Protein AF-A0A2G9Y1W7-F1 (afdb_monomer_lite)

Radius of gyration: 24.09 Å; chains: 1; bounding box: 69×61×48 Å

Secondary structure (DSSP, 8-state):
----HHHHHHHHHHHHHHHHTT-HHHHHHHHHHHHHHSTT-HHHHHHHHHHHHHTT-HHHHHHHHHHHHHH-TT-HHHHHHHH-------------------------------------HHHHHHHHHHHHHHHHTSTTEEEEEEEETT--EEEEEE-TTS-HHHHHHHHHHHHHHHHHHHHTTT-----EEEEEETTEEEEEEEETTEEEEEEEETTS-HHHHHHHHHHHHHHHHHHH-

Structure (mmCIF, N/CA/C/O backbone):
data_AF-A0A2G9Y1W7-F1
#
_entry.id   AF-A0A2G9Y1W7-F1
#
loop_
_atom_site.group_PDB
_atom_site.id
_atom_site.type_symbol
_atom_site.label_atom_id
_atom_site.label_alt_id
_atom_site.label_comp_id
_atom_site.label_asym_id
_atom_site.label_entity_id
_atom_site.label_seq_id
_atom_site.pdbx_PDB_ins_code
_atom_site.Cartn_x
_atom_site.Cartn_y
_atom_site.Cartn_z
_atom_site.occupancy
_atom_site.B_iso_or_equiv
_atom_site.auth_seq_id
_atom_site.auth_comp_id
_atom_site.auth_asym_id
_atom_site.auth_atom_id
_atom_site.pdbx_PDB_model_num
ATOM 1 N N . MET A 1 1 ? 20.654 7.399 11.392 1.00 40.75 1 MET A N 1
ATOM 2 C CA . MET A 1 1 ? 19.394 8.026 11.844 1.00 40.75 1 MET A CA 1
ATOM 3 C C . MET A 1 1 ? 18.766 7.077 12.856 1.00 40.75 1 MET A C 1
ATOM 5 O O . MET A 1 1 ? 18.562 5.923 12.510 1.00 40.75 1 MET A O 1
ATOM 9 N N . ARG A 1 2 ? 18.608 7.478 14.126 1.00 43.72 2 ARG A N 1
ATOM 10 C CA . ARG A 1 2 ? 17.994 6.615 15.152 1.00 43.72 2 ARG A CA 1
ATOM 11 C C . ARG A 1 2 ? 16.502 6.509 14.837 1.00 43.72 2 ARG A C 1
ATOM 13 O O . ARG A 1 2 ? 15.821 7.528 14.860 1.00 43.72 2 ARG A O 1
ATOM 20 N N . VAL A 1 3 ? 16.033 5.313 14.502 1.00 56.09 3 VAL A N 1
ATOM 21 C CA . VAL A 1 3 ? 14.602 5.028 14.350 1.00 56.09 3 VAL A CA 1
ATOM 22 C C . VAL A 1 3 ? 13.953 5.247 15.716 1.00 56.09 3 VAL A C 1
ATOM 24 O O . VAL A 1 3 ? 14.467 4.758 16.725 1.00 56.09 3 VAL A O 1
ATOM 27 N N . ASP A 1 4 ? 12.897 6.058 15.774 1.00 71.25 4 ASP A N 1
ATOM 28 C CA . ASP A 1 4 ? 12.201 6.317 17.033 1.00 71.25 4 ASP A CA 1
ATOM 29 C C . ASP A 1 4 ? 11.467 5.049 17.522 1.00 71.25 4 ASP A C 1
ATOM 31 O O . ASP A 1 4 ? 11.091 4.170 16.740 1.00 71.25 4 ASP A O 1
ATOM 35 N N . ARG A 1 5 ? 11.322 4.916 18.846 1.00 65.44 5 ARG A N 1
ATOM 36 C CA . ARG A 1 5 ? 10.750 3.718 19.487 1.00 65.44 5 ARG A CA 1
ATOM 37 C C . ARG A 1 5 ? 9.300 3.470 19.052 1.00 65.44 5 ARG A C 1
ATOM 39 O O . ARG A 1 5 ? 8.884 2.318 18.942 1.00 65.44 5 ARG A O 1
ATOM 46 N N . ASP A 1 6 ? 8.568 4.541 18.765 1.00 72.50 6 ASP A N 1
ATOM 47 C CA . ASP A 1 6 ? 7.160 4.492 18.374 1.00 72.50 6 ASP A CA 1
ATOM 48 C C . ASP A 1 6 ? 6.990 3.930 16.957 1.00 72.50 6 ASP A C 1
ATOM 50 O O . ASP A 1 6 ? 6.094 3.126 16.710 1.00 72.50 6 ASP A O 1
ATOM 54 N N . SER A 1 7 ? 7.902 4.263 16.041 1.00 74.75 7 SER A N 1
ATOM 55 C CA . SER A 1 7 ? 7.920 3.728 14.676 1.00 74.75 7 SER A CA 1
ATOM 56 C C . SER A 1 7 ? 8.245 2.235 14.667 1.00 74.75 7 SER A C 1
ATOM 58 O O . SER A 1 7 ? 7.650 1.493 13.893 1.00 74.75 7 SER A O 1
ATOM 60 N N . ILE A 1 8 ? 9.137 1.768 15.549 1.00 82.50 8 ILE A N 1
ATOM 61 C CA . ILE A 1 8 ? 9.431 0.331 15.691 1.00 82.50 8 ILE A CA 1
ATOM 62 C C . ILE A 1 8 ? 8.208 -0.414 16.234 1.00 82.50 8 ILE A C 1
ATOM 64 O O . ILE A 1 8 ? 7.823 -1.437 15.674 1.00 82.50 8 ILE A O 1
ATOM 68 N N . SER A 1 9 ? 7.566 0.119 17.277 1.00 80.62 9 SER A N 1
ATOM 69 C CA . SER A 1 9 ? 6.341 -0.457 17.853 1.00 80.62 9 SER A CA 1
ATOM 70 C C . SER A 1 9 ? 5.226 -0.600 16.807 1.00 80.62 9 SER A C 1
ATOM 72 O O . SER A 1 9 ? 4.547 -1.626 16.723 1.00 80.62 9 SER A O 1
ATOM 74 N N . LEU A 1 10 ? 5.090 0.408 15.941 1.00 84.25 10 LEU A N 1
ATOM 75 C CA . LEU A 1 10 ? 4.129 0.410 14.843 1.00 84.25 10 LEU A CA 1
ATOM 76 C C . LEU A 1 10 ? 4.421 -0.681 13.805 1.00 84.25 10 LEU A C 1
ATOM 78 O O . LEU A 1 10 ? 3.507 -1.358 13.340 1.00 84.25 10 LEU A O 1
ATOM 82 N N . LEU A 1 11 ? 5.696 -0.868 13.455 1.00 84.56 11 LEU A N 1
ATOM 83 C CA . LEU A 1 11 ? 6.120 -1.908 12.519 1.00 84.56 11 LEU A CA 1
ATOM 84 C C . LEU A 1 11 ? 5.920 -3.313 13.093 1.00 84.56 11 LEU A C 1
ATOM 86 O O . LEU A 1 11 ? 5.497 -4.202 12.357 1.00 84.56 11 LEU A O 1
ATOM 90 N N . VAL A 1 12 ? 6.168 -3.508 14.393 1.00 88.19 12 VAL A N 1
ATOM 91 C CA . VAL A 1 12 ? 5.872 -4.776 15.082 1.00 88.19 12 VAL A CA 1
ATOM 92 C C . VAL A 1 12 ? 4.370 -5.058 15.042 1.00 88.19 12 VAL A C 1
ATOM 94 O O . VAL A 1 12 ? 3.977 -6.137 14.613 1.00 88.19 12 VAL A O 1
ATOM 97 N N . SER A 1 13 ? 3.533 -4.069 15.372 1.00 88.00 13 SER A N 1
ATOM 98 C CA . SER A 1 13 ? 2.067 -4.210 15.322 1.00 88.00 13 SER A CA 1
ATOM 99 C C . SER A 1 13 ? 1.578 -4.577 13.913 1.00 88.00 13 SER A C 1
ATOM 101 O O . SER A 1 13 ? 0.718 -5.436 13.736 1.00 88.00 13 SER A O 1
ATOM 103 N N . LEU A 1 14 ? 2.172 -3.973 12.879 1.00 86.75 14 LEU A N 1
ATOM 104 C CA . LEU A 1 14 ? 1.852 -4.293 11.490 1.00 86.75 14 LEU A CA 1
ATOM 105 C C . LEU A 1 14 ? 2.263 -5.726 11.114 1.00 86.75 14 LEU A C 1
ATOM 107 O O . LEU A 1 14 ? 1.515 -6.417 10.421 1.00 86.75 14 LEU A O 1
ATOM 111 N N . ALA A 1 15 ? 3.432 -6.181 11.569 1.00 90.06 15 ALA A N 1
ATOM 112 C CA . ALA A 1 15 ? 3.883 -7.554 11.367 1.00 90.06 15 ALA A CA 1
ATOM 113 C C . ALA A 1 15 ? 2.955 -8.565 12.068 1.00 90.06 15 ALA A C 1
ATOM 115 O O . ALA A 1 15 ? 2.658 -9.618 11.495 1.00 90.06 15 ALA A O 1
ATOM 116 N N . GLU A 1 16 ? 2.474 -8.246 13.274 1.00 91.94 16 GLU A N 1
ATOM 117 C CA . GLU A 1 16 ? 1.506 -9.062 14.020 1.00 91.94 16 GLU A CA 1
ATOM 118 C C . GLU A 1 16 ? 0.163 -9.142 13.295 1.00 91.94 16 GLU A C 1
ATOM 120 O O . GLU A 1 16 ? -0.405 -10.226 13.170 1.00 91.94 16 GLU A O 1
ATOM 125 N N . ASP A 1 17 ? -0.317 -8.030 12.740 1.00 89.06 17 ASP A N 1
ATOM 126 C CA . ASP A 1 17 ? -1.533 -8.031 11.933 1.00 89.06 17 ASP A CA 1
ATOM 127 C C . ASP A 1 17 ? -1.414 -8.965 10.725 1.00 89.06 17 ASP A C 1
ATOM 129 O O . ASP A 1 17 ? -2.368 -9.667 10.397 1.00 89.06 17 ASP A O 1
ATOM 133 N N . PHE A 1 18 ? -0.275 -8.976 10.027 1.00 85.06 18 PHE A N 1
ATOM 134 C CA . PHE A 1 18 ? -0.069 -9.904 8.910 1.00 85.06 18 PHE A CA 1
ATOM 135 C C . PHE A 1 18 ? -0.070 -11.363 9.381 1.00 85.06 18 PHE A C 1
ATOM 137 O O . PHE A 1 18 ? -0.751 -12.190 8.777 1.00 85.06 18 PHE A O 1
ATOM 144 N N . TYR A 1 19 ? 0.587 -11.660 10.506 1.00 92.75 19 TYR A N 1
ATOM 145 C CA . TYR A 1 19 ? 0.561 -12.996 11.108 1.00 92.75 19 TYR A CA 1
ATOM 146 C C . TYR A 1 19 ? -0.868 -13.446 11.450 1.00 92.75 19 TYR A C 1
ATOM 148 O O . TYR A 1 19 ? -1.281 -14.546 11.083 1.00 92.75 19 TYR A O 1
ATOM 156 N N . ASN A 1 20 ? -1.649 -12.582 12.103 1.00 90.44 20 ASN A N 1
ATOM 157 C CA . ASN A 1 20 ? -3.021 -12.879 12.525 1.00 90.44 20 ASN A CA 1
ATOM 158 C C . ASN A 1 20 ? -3.984 -13.082 11.342 1.00 90.44 20 ASN A C 1
ATOM 160 O O . ASN A 1 20 ? -4.985 -13.780 11.482 1.00 90.44 20 ASN A O 1
ATOM 164 N N . ASN A 1 21 ? -3.678 -12.507 10.176 1.00 84.88 21 ASN A N 1
ATOM 165 C CA . ASN A 1 21 ? -4.452 -12.679 8.944 1.00 84.88 21 ASN A CA 1
ATOM 166 C C . ASN A 1 21 ? -3.936 -13.828 8.052 1.00 84.88 21 ASN A C 1
ATOM 168 O O . ASN A 1 21 ? -4.331 -13.921 6.894 1.00 84.88 21 ASN A O 1
ATOM 172 N N . ASN A 1 22 ? -3.074 -14.712 8.574 1.00 87.69 22 ASN A N 1
ATOM 173 C CA . ASN A 1 22 ? -2.429 -15.814 7.843 1.00 87.69 22 ASN A CA 1
ATOM 174 C C . ASN A 1 22 ? -1.514 -15.382 6.673 1.00 87.69 22 ASN A C 1
ATOM 176 O O . ASN A 1 22 ? -1.125 -16.210 5.851 1.00 87.69 22 ASN A O 1
ATOM 180 N N . SER A 1 23 ? -1.119 -14.108 6.615 1.00 84.31 23 SER A N 1
ATOM 181 C CA . SER A 1 23 ? -0.145 -13.556 5.662 1.00 84.31 23 SER A CA 1
ATOM 182 C C . SER A 1 23 ? 1.276 -13.697 6.224 1.00 84.31 23 SER A C 1
ATOM 184 O O . SER A 1 23 ? 1.914 -12.730 6.653 1.00 84.31 23 SER A O 1
ATOM 186 N N . PHE A 1 24 ? 1.751 -14.941 6.329 1.00 86.69 24 PHE A N 1
ATOM 187 C CA . PHE A 1 24 ? 2.982 -15.265 7.062 1.00 86.69 24 PHE A CA 1
ATOM 188 C C . PHE A 1 24 ? 4.256 -14.751 6.378 1.00 86.69 24 PHE A C 1
ATOM 190 O O . PHE A 1 24 ? 5.198 -14.339 7.053 1.00 86.69 24 PHE A O 1
ATOM 197 N N . ILE A 1 25 ? 4.292 -14.734 5.044 1.00 79.44 25 ILE A N 1
ATOM 198 C CA . ILE A 1 25 ? 5.455 -14.260 4.280 1.00 79.44 25 ILE A CA 1
ATOM 199 C C . ILE A 1 25 ? 5.640 -12.752 4.492 1.00 79.44 25 ILE A C 1
ATOM 201 O O . ILE A 1 25 ? 6.745 -12.282 4.757 1.00 79.44 25 ILE A O 1
ATOM 205 N N . GLU A 1 26 ? 4.550 -11.989 4.467 1.00 77.75 26 GLU A N 1
ATOM 206 C CA . GLU A 1 26 ? 4.557 -10.551 4.725 1.00 77.75 26 GLU A CA 1
ATOM 207 C C . GLU A 1 26 ? 5.002 -10.276 6.159 1.00 77.75 26 GLU A C 1
ATOM 209 O O . GLU A 1 26 ? 5.856 -9.418 6.383 1.00 77.75 26 GLU A O 1
ATOM 214 N N . SER A 1 27 ? 4.477 -11.034 7.126 1.00 92.44 27 SER A N 1
ATOM 215 C CA . SER A 1 27 ? 4.891 -10.931 8.526 1.00 92.44 27 SER A CA 1
ATOM 216 C C . SER A 1 27 ? 6.400 -11.172 8.690 1.00 92.44 27 SER A C 1
ATOM 218 O O . SER A 1 27 ? 7.078 -10.355 9.314 1.00 92.44 27 SER A O 1
ATOM 220 N N . ILE A 1 28 ? 6.956 -12.206 8.042 1.00 90.81 28 ILE A N 1
ATOM 221 C CA . ILE A 1 28 ? 8.405 -12.478 8.005 1.00 90.81 28 ILE A CA 1
ATOM 222 C C . ILE A 1 28 ? 9.182 -11.299 7.413 1.00 90.81 28 ILE A C 1
ATOM 224 O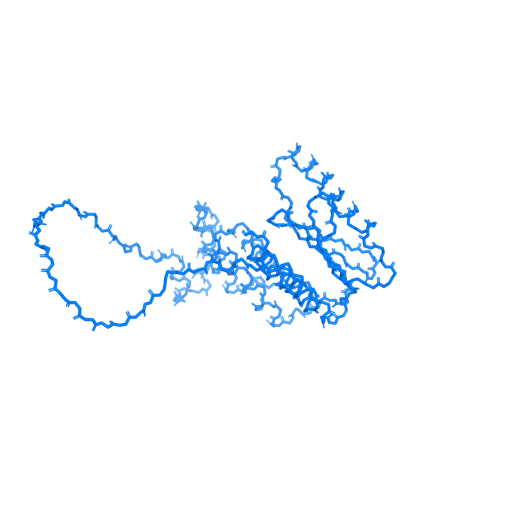 O . ILE A 1 28 ? 10.185 -10.876 7.987 1.00 90.81 28 ILE A O 1
ATOM 228 N N . ASN A 1 29 ? 8.728 -10.743 6.289 1.00 79.06 29 ASN A N 1
ATOM 229 C CA . ASN A 1 29 ? 9.402 -9.622 5.634 1.00 79.06 29 ASN A CA 1
ATOM 230 C C . ASN A 1 29 ? 9.473 -8.392 6.547 1.00 79.06 29 ASN A C 1
ATOM 232 O O . ASN A 1 29 ? 10.533 -7.771 6.664 1.00 79.06 29 ASN A O 1
ATOM 236 N N . TYR A 1 30 ? 8.383 -8.073 7.250 1.00 87.19 30 TYR A N 1
ATOM 237 C CA . TYR A 1 30 ? 8.388 -6.994 8.236 1.00 87.19 30 TYR A CA 1
ATOM 238 C C . TYR A 1 30 ? 9.293 -7.311 9.431 1.00 87.19 30 TYR A C 1
ATOM 240 O O . TYR A 1 30 ? 10.067 -6.442 9.830 1.00 87.19 30 TYR A O 1
ATOM 248 N N . CYS A 1 31 ? 9.276 -8.538 9.960 1.00 90.94 31 CYS A N 1
ATOM 249 C CA . CYS A 1 31 ? 10.207 -8.963 11.009 1.00 90.94 31 CYS A CA 1
ATOM 250 C C . CYS A 1 31 ? 11.671 -8.786 10.576 1.00 90.94 31 CYS A C 1
ATOM 252 O O . CYS A 1 31 ? 12.452 -8.180 11.306 1.00 90.94 31 CYS A O 1
ATOM 254 N N . ASN A 1 32 ? 12.041 -9.235 9.375 1.00 88.88 32 ASN A N 1
ATOM 255 C CA . ASN A 1 32 ? 13.398 -9.097 8.842 1.00 88.88 32 ASN A CA 1
ATOM 256 C C . ASN A 1 32 ? 13.791 -7.629 8.639 1.00 88.88 32 ASN A C 1
ATOM 258 O O . ASN A 1 32 ? 14.905 -7.232 8.978 1.00 88.88 32 ASN A O 1
ATOM 262 N N . MET A 1 33 ? 12.869 -6.799 8.144 1.00 83.94 33 MET A N 1
ATOM 263 C CA . MET A 1 33 ? 13.090 -5.359 8.021 1.00 83.94 33 MET A CA 1
ATOM 264 C C . MET A 1 33 ? 13.348 -4.715 9.389 1.00 83.94 33 MET A C 1
ATOM 266 O O . MET A 1 33 ? 14.301 -3.949 9.526 1.00 83.94 33 MET A O 1
ATOM 270 N N . ILE A 1 34 ? 12.551 -5.051 10.409 1.00 8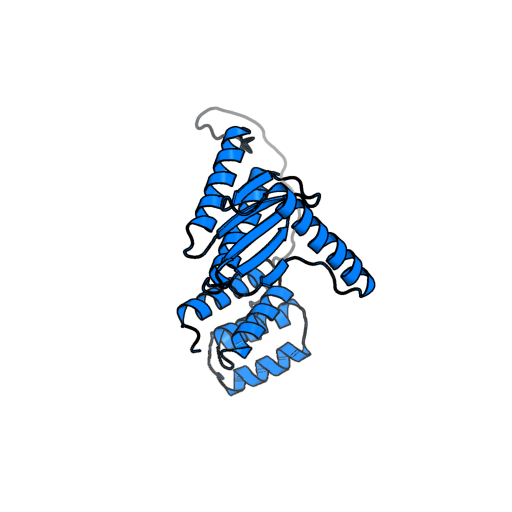9.06 34 ILE A N 1
ATOM 271 C CA . ILE A 1 34 ? 12.722 -4.550 11.779 1.00 89.06 34 ILE A CA 1
ATOM 272 C C . ILE A 1 34 ? 14.073 -4.998 12.345 1.00 89.06 34 ILE A C 1
ATOM 274 O O . ILE A 1 34 ? 14.824 -4.170 12.858 1.00 89.06 34 ILE A O 1
ATOM 278 N N . LEU A 1 35 ? 14.420 -6.279 12.199 1.00 87.88 35 LEU A N 1
ATOM 279 C CA . LEU A 1 35 ? 15.671 -6.845 12.706 1.00 87.88 35 LEU A CA 1
ATOM 280 C C . LEU A 1 35 ? 16.905 -6.302 11.967 1.00 87.88 35 LEU A C 1
ATOM 282 O O . LEU A 1 35 ? 17.962 -6.159 12.571 1.00 87.88 35 LEU A O 1
ATOM 286 N N . SER A 1 36 ? 16.786 -5.894 10.700 1.00 81.19 36 SER A N 1
ATOM 287 C CA . SER A 1 36 ? 17.878 -5.194 10.000 1.00 81.19 36 SER A CA 1
ATOM 288 C C . SER A 1 36 ? 18.242 -3.851 10.653 1.00 81.19 36 SER A C 1
ATOM 290 O O . SER A 1 36 ? 19.391 -3.415 10.588 1.00 81.19 36 SER A O 1
ATOM 292 N N . GLN A 1 37 ? 17.271 -3.204 11.306 1.00 83.06 37 GLN A N 1
ATOM 293 C CA . GLN A 1 37 ? 17.438 -1.916 11.979 1.00 83.06 37 GLN A CA 1
ATOM 294 C C . GLN A 1 37 ? 17.720 -2.081 13.478 1.00 83.06 37 GLN A C 1
ATOM 296 O O . GLN A 1 37 ? 18.467 -1.289 14.055 1.00 83.06 37 GLN A O 1
ATOM 301 N N . VAL A 1 38 ? 17.127 -3.103 14.104 1.00 86.69 38 VAL A N 1
ATOM 302 C CA . VAL A 1 38 ? 17.266 -3.443 15.527 1.00 86.69 38 VAL A CA 1
ATOM 303 C C . VAL A 1 38 ? 17.465 -4.963 15.672 1.00 86.69 38 VAL A C 1
ATOM 305 O O . VAL A 1 38 ? 16.495 -5.682 15.911 1.00 86.69 38 VAL A O 1
ATOM 308 N N . PRO A 1 39 ? 18.710 -5.461 15.544 1.00 83.81 39 PRO A N 1
ATOM 309 C CA . PRO A 1 39 ? 19.014 -6.896 15.416 1.00 83.81 39 PRO A CA 1
ATOM 310 C C . PRO A 1 39 ? 18.582 -7.808 16.567 1.00 83.81 39 PRO A C 1
ATOM 312 O O . PRO A 1 39 ? 18.420 -9.006 16.353 1.00 83.81 39 PRO A O 1
ATOM 315 N N . ASP A 1 40 ? 18.375 -7.250 17.760 1.00 84.69 40 ASP A N 1
ATOM 316 C CA . ASP A 1 40 ? 18.065 -8.002 18.983 1.00 84.69 40 ASP A CA 1
ATOM 317 C C . ASP A 1 40 ? 16.696 -7.608 19.568 1.00 84.69 40 ASP A C 1
ATOM 319 O O . ASP A 1 40 ? 16.472 -7.638 20.783 1.00 84.69 40 ASP A O 1
ATOM 323 N N . LEU A 1 41 ? 15.763 -7.168 18.713 1.00 89.88 41 LEU A N 1
ATOM 324 C CA . LEU A 1 41 ? 14.406 -6.861 19.152 1.00 89.88 41 LEU A CA 1
ATOM 325 C C . LEU A 1 41 ? 13.619 -8.154 19.407 1.00 89.88 41 LEU A C 1
ATOM 327 O O . LEU A 1 41 ? 13.028 -8.727 18.491 1.00 89.88 41 LEU A O 1
ATOM 331 N N . LYS A 1 42 ? 13.558 -8.556 20.680 1.00 90.19 42 LYS A N 1
ATOM 332 C CA . LYS A 1 42 ? 12.906 -9.791 21.145 1.00 90.19 42 LYS A CA 1
ATOM 333 C C . LYS A 1 42 ? 11.510 -10.028 20.554 1.00 90.19 42 LYS A C 1
ATOM 335 O O . LYS A 1 42 ? 11.216 -11.139 20.123 1.00 90.19 42 LYS A O 1
ATOM 340 N N . ASP A 1 43 ? 10.659 -9.003 20.510 1.00 90.06 43 ASP A N 1
ATOM 341 C CA . ASP A 1 43 ? 9.275 -9.144 20.032 1.00 90.06 43 ASP A CA 1
ATOM 342 C C . ASP A 1 43 ? 9.219 -9.536 18.545 1.00 90.06 43 ASP A C 1
ATOM 344 O O . ASP A 1 43 ? 8.450 -10.418 18.158 1.00 90.06 43 ASP A O 1
ATOM 348 N N . ALA A 1 44 ? 10.101 -8.958 17.720 1.00 91.62 44 ALA A N 1
ATOM 349 C CA . ALA A 1 44 ? 10.209 -9.301 16.305 1.00 91.62 44 ALA A CA 1
ATOM 350 C C . ALA A 1 44 ? 10.786 -10.710 16.096 1.00 91.62 44 ALA A C 1
ATOM 352 O O . ALA A 1 44 ? 10.316 -11.424 15.213 1.00 91.62 44 ALA A O 1
ATOM 353 N N . GLU A 1 45 ? 11.749 -11.143 16.916 1.00 94.06 45 GLU A N 1
ATOM 354 C CA . GLU A 1 45 ? 12.296 -12.507 16.848 1.00 94.06 45 GLU A CA 1
ATOM 355 C C . GLU A 1 45 ? 11.266 -13.567 17.265 1.00 94.06 45 GLU A C 1
ATOM 357 O O . GLU A 1 45 ? 11.147 -14.605 16.615 1.00 94.06 45 GLU A O 1
ATOM 362 N N . ILE A 1 46 ? 10.477 -13.306 18.314 1.00 93.62 46 ILE A N 1
ATOM 363 C CA . ILE A 1 46 ? 9.393 -14.203 18.743 1.00 93.62 46 ILE A CA 1
ATOM 364 C C . ILE A 1 46 ? 8.331 -14.320 17.648 1.00 93.62 46 ILE A C 1
ATOM 366 O O . ILE A 1 46 ? 7.854 -15.420 17.362 1.00 93.62 46 ILE A O 1
ATOM 370 N N . LEU A 1 47 ? 7.950 -13.203 17.028 1.00 94.50 47 LEU A N 1
ATOM 371 C CA . LEU A 1 47 ? 6.981 -13.210 15.939 1.00 94.50 47 LEU A CA 1
ATOM 372 C C . LEU A 1 47 ? 7.517 -13.944 14.702 1.00 94.50 47 LEU A C 1
ATOM 374 O O . LEU A 1 47 ? 6.796 -14.735 14.093 1.00 94.50 47 LEU A O 1
ATOM 378 N N . LEU A 1 48 ? 8.792 -13.755 14.364 1.00 94.25 48 LEU A N 1
ATOM 379 C CA . LEU A 1 48 ? 9.454 -14.480 13.281 1.00 94.25 48 LEU A CA 1
ATOM 380 C C . LEU A 1 48 ? 9.459 -15.996 13.542 1.00 94.25 48 LEU A C 1
ATOM 382 O O . LEU A 1 48 ? 9.142 -16.786 12.654 1.00 94.25 48 LEU A O 1
ATOM 386 N N . LEU A 1 49 ? 9.712 -16.404 14.788 1.00 93.81 49 LEU A N 1
ATOM 387 C CA . LEU A 1 49 ? 9.651 -17.804 15.200 1.00 93.81 49 LEU A CA 1
ATOM 388 C C . LEU A 1 49 ? 8.245 -18.405 15.027 1.00 93.81 49 LEU A C 1
ATOM 390 O O . LEU A 1 49 ? 8.103 -19.517 14.511 1.00 93.81 49 LEU A O 1
ATOM 394 N N . LYS A 1 50 ? 7.197 -17.666 15.418 1.00 94.06 50 LYS A N 1
ATOM 395 C CA . LYS A 1 50 ? 5.800 -18.081 15.206 1.00 94.06 50 LYS A CA 1
ATOM 396 C C . LYS A 1 50 ? 5.496 -18.287 13.717 1.00 94.06 50 LYS A C 1
ATOM 398 O O . LYS A 1 50 ? 4.833 -19.262 13.366 1.00 94.06 50 LYS A O 1
ATOM 403 N N . ASN A 1 51 ? 6.003 -17.412 12.847 1.00 93.06 51 ASN A N 1
ATOM 404 C CA . ASN A 1 51 ? 5.835 -17.535 11.398 1.00 93.06 51 ASN A CA 1
ATOM 405 C C . ASN A 1 51 ? 6.503 -18.793 10.830 1.00 93.06 51 ASN A C 1
ATOM 407 O O . ASN A 1 51 ? 5.847 -19.549 10.114 1.00 93.06 51 ASN A O 1
ATOM 411 N N . TYR A 1 52 ? 7.764 -19.070 11.183 1.00 93.06 52 TYR A N 1
ATOM 412 C CA . TYR A 1 52 ? 8.447 -20.288 10.724 1.00 93.06 52 TYR A CA 1
ATOM 413 C C . TYR A 1 52 ? 7.709 -21.556 11.147 1.00 93.06 52 TYR A C 1
ATOM 415 O O . TYR A 1 52 ? 7.574 -22.487 10.355 1.00 93.06 52 TYR A O 1
ATOM 423 N N . LYS A 1 53 ? 7.144 -21.560 12.360 1.00 90.62 53 LYS A N 1
ATOM 424 C CA . LYS A 1 53 ? 6.293 -22.656 12.826 1.00 90.62 53 LYS A CA 1
ATOM 425 C C . LYS A 1 53 ? 5.043 -22.829 11.960 1.00 90.62 53 LYS A C 1
ATOM 427 O O . LYS A 1 53 ? 4.719 -23.954 11.599 1.00 90.62 53 LYS A O 1
ATOM 432 N N . LYS A 1 54 ? 4.348 -21.740 11.610 1.00 91.75 54 LYS A N 1
ATOM 433 C CA . LYS A 1 54 ? 3.144 -21.787 10.757 1.00 91.75 54 LYS A CA 1
ATOM 434 C C . LYS A 1 54 ? 3.438 -22.223 9.321 1.00 91.75 54 LYS A C 1
ATOM 436 O O . LYS A 1 54 ? 2.615 -22.914 8.732 1.00 91.75 54 LYS A O 1
ATOM 441 N N . LEU A 1 55 ? 4.607 -21.871 8.786 1.00 88.50 55 LEU A N 1
ATOM 442 C CA . LEU A 1 55 ? 5.059 -22.287 7.455 1.00 88.50 55 LEU A CA 1
ATOM 443 C C . LEU A 1 55 ? 5.732 -23.671 7.427 1.00 88.50 55 LEU A C 1
ATOM 445 O O . LEU A 1 55 ? 6.153 -24.112 6.362 1.00 88.50 55 LEU A O 1
ATOM 449 N N . ASN A 1 56 ? 5.829 -24.366 8.567 1.00 87.25 56 ASN A N 1
ATOM 450 C CA . ASN A 1 56 ? 6.560 -25.630 8.715 1.00 87.25 56 ASN A CA 1
ATOM 451 C C . ASN A 1 56 ? 8.049 -25.556 8.303 1.00 87.25 56 ASN A C 1
ATOM 453 O O . ASN A 1 56 ? 8.658 -26.580 7.982 1.00 87.25 56 ASN A O 1
ATOM 457 N N . ASP A 1 57 ? 8.668 -24.371 8.357 1.00 86.81 57 ASP A N 1
ATOM 458 C CA . ASP A 1 57 ? 10.106 -24.204 8.120 1.00 86.81 57 ASP A CA 1
ATOM 459 C C . ASP A 1 57 ? 10.896 -24.627 9.366 1.00 86.81 57 ASP A C 1
ATOM 461 O O . ASP A 1 57 ? 11.284 -23.825 10.220 1.00 86.81 57 ASP A O 1
ATOM 465 N N . SER A 1 58 ? 11.115 -25.936 9.473 1.00 83.38 58 SER A N 1
ATOM 466 C CA . SER A 1 58 ? 11.785 -26.557 10.620 1.00 83.38 58 SER A CA 1
ATOM 467 C C . SER A 1 58 ? 13.241 -26.105 10.770 1.00 83.38 58 SER A C 1
ATOM 469 O O . SER A 1 58 ? 13.746 -26.027 11.889 1.00 83.38 58 SER A O 1
ATOM 471 N N . ASN A 1 59 ? 13.921 -25.781 9.667 1.00 83.56 59 ASN A N 1
ATOM 472 C CA . ASN A 1 59 ? 15.328 -25.385 9.696 1.00 83.56 59 ASN A CA 1
ATOM 473 C C . ASN A 1 59 ? 15.481 -24.000 10.329 1.00 83.56 59 ASN A C 1
ATOM 475 O O . ASN A 1 59 ? 16.217 -23.843 11.308 1.00 83.56 59 ASN A O 1
ATOM 479 N N . SER A 1 60 ? 14.739 -23.016 9.814 1.00 86.88 60 SER A N 1
ATOM 480 C CA . SER A 1 60 ? 14.771 -21.645 10.330 1.00 86.88 60 SER A CA 1
ATOM 481 C C . SER A 1 60 ? 14.200 -21.564 11.748 1.00 86.88 60 SER A C 1
ATOM 483 O O . SER A 1 60 ? 14.737 -20.848 12.597 1.00 86.88 60 SER A O 1
ATOM 485 N N . PHE A 1 61 ? 13.162 -22.355 12.044 1.00 91.38 61 PHE A N 1
ATOM 486 C CA . PHE A 1 61 ? 12.582 -22.458 13.383 1.00 91.38 61 PHE A CA 1
ATOM 487 C C . PHE A 1 61 ? 13.586 -22.973 14.423 1.00 91.38 61 PHE A C 1
ATOM 489 O O . PHE A 1 61 ? 13.729 -22.368 15.489 1.00 91.38 61 PHE A O 1
ATOM 496 N N . ASN A 1 62 ? 14.298 -24.066 14.131 1.00 86.88 62 ASN A N 1
ATOM 497 C CA . ASN A 1 62 ? 15.261 -24.648 15.068 1.00 86.88 62 ASN A CA 1
ATOM 498 C C . ASN A 1 62 ? 16.445 -23.705 15.307 1.00 86.88 62 ASN A C 1
ATOM 500 O O . ASN A 1 62 ? 16.790 -23.443 16.460 1.00 86.88 62 ASN A O 1
ATOM 504 N N . ALA A 1 63 ? 17.002 -23.125 14.240 1.00 88.44 63 ALA A N 1
ATOM 505 C CA . ALA A 1 63 ? 18.121 -22.190 14.340 1.00 8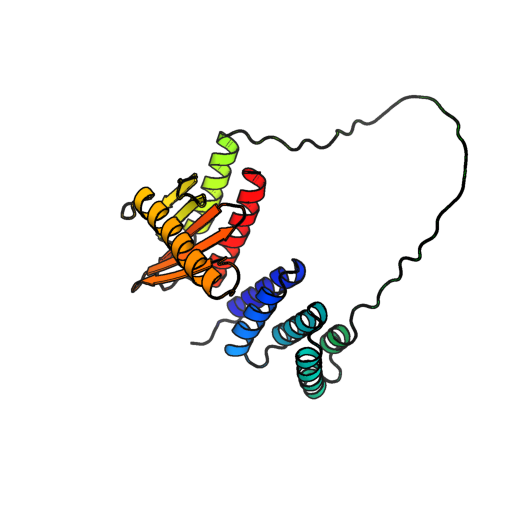8.44 63 ALA A CA 1
ATOM 506 C C . ALA A 1 63 ? 17.782 -20.969 15.215 1.00 88.44 63 ALA A C 1
ATOM 508 O O . ALA A 1 63 ? 18.562 -20.574 16.087 1.00 88.44 63 ALA A O 1
ATOM 509 N N . LEU A 1 64 ? 16.593 -20.386 15.026 1.00 89.38 64 LEU A N 1
ATOM 510 C CA . LEU A 1 64 ? 16.148 -19.240 15.818 1.00 89.38 64 LEU A CA 1
ATOM 511 C C . LEU A 1 64 ? 15.771 -19.633 17.256 1.00 89.38 64 LEU A C 1
ATOM 513 O O . LEU A 1 64 ? 16.061 -18.880 18.185 1.00 89.38 64 LEU A O 1
ATOM 517 N N . SER A 1 65 ? 15.186 -20.817 17.465 1.00 87.75 65 SER A N 1
ATOM 518 C CA . SER A 1 65 ? 14.873 -21.332 18.808 1.00 87.75 65 SER A CA 1
ATOM 519 C C . SER A 1 65 ? 16.132 -21.512 19.653 1.00 87.75 65 SER A C 1
ATOM 521 O O . SER A 1 65 ? 16.157 -21.098 20.811 1.00 87.75 65 SER A O 1
ATOM 523 N N . GLU A 1 66 ? 17.195 -22.085 19.080 1.00 88.62 66 GLU A N 1
ATOM 524 C CA . GLU A 1 66 ? 18.481 -22.246 19.765 1.00 88.62 66 GLU A CA 1
ATOM 525 C C . GLU A 1 66 ? 19.095 -20.892 20.141 1.00 88.62 66 GLU A C 1
ATOM 527 O O . GLU A 1 66 ? 19.538 -20.708 21.280 1.00 88.62 66 GLU A O 1
ATOM 532 N N . LYS A 1 67 ? 19.063 -19.916 19.217 1.00 91.25 67 LYS A N 1
ATOM 533 C CA . LYS A 1 67 ? 19.509 -18.540 19.487 1.00 91.25 67 LYS A CA 1
ATOM 534 C C . LYS A 1 67 ? 18.731 -17.940 20.663 1.00 91.25 67 LYS A C 1
ATOM 536 O O . LYS A 1 67 ? 19.342 -17.460 21.619 1.00 91.25 67 LYS A O 1
ATOM 541 N N . LEU A 1 68 ? 17.400 -17.996 20.619 1.00 88.94 68 LEU A N 1
ATOM 542 C CA . LEU A 1 68 ? 16.538 -17.389 21.633 1.00 88.94 68 LEU A CA 1
ATOM 543 C C . LEU A 1 68 ? 16.653 -18.073 22.998 1.00 88.94 68 LEU A C 1
ATOM 545 O O . LEU A 1 68 ? 16.669 -17.378 24.008 1.00 88.94 68 LEU A O 1
ATOM 549 N N . LEU A 1 69 ? 16.802 -19.399 23.061 1.00 87.94 69 LEU A N 1
ATOM 550 C CA . LEU A 1 69 ? 17.012 -20.118 24.325 1.00 87.94 69 LEU A CA 1
ATOM 551 C C . LEU A 1 69 ? 18.365 -19.796 24.965 1.00 87.94 69 LEU A C 1
ATOM 553 O O . LEU A 1 69 ? 18.470 -19.762 26.190 1.00 87.94 69 LEU A O 1
ATOM 557 N N . LYS A 1 70 ? 19.398 -19.525 24.160 1.00 87.25 70 LYS A N 1
ATOM 558 C CA . LYS A 1 70 ? 20.711 -19.115 24.671 1.00 87.25 70 LYS A CA 1
ATOM 559 C C . LYS A 1 70 ? 20.673 -17.721 25.304 1.00 87.25 70 LYS A C 1
ATOM 561 O O . LYS A 1 70 ? 21.363 -17.488 26.293 1.00 87.25 70 LYS A O 1
ATOM 566 N N . ILE A 1 71 ? 19.884 -16.808 24.736 1.00 86.62 71 ILE A N 1
ATOM 567 C CA . ILE A 1 71 ? 19.781 -15.412 25.193 1.00 86.62 71 ILE A CA 1
ATOM 568 C C . ILE A 1 71 ? 18.727 -15.267 26.308 1.00 86.62 71 ILE A C 1
ATOM 570 O O . ILE A 1 71 ? 18.941 -14.535 27.273 1.00 86.62 71 ILE A O 1
ATOM 574 N N . TYR A 1 72 ? 17.616 -16.002 26.215 1.00 86.56 72 TYR A N 1
ATOM 575 C CA . TYR A 1 72 ? 16.441 -15.900 27.087 1.00 86.56 72 TYR A CA 1
ATOM 576 C C . TYR A 1 72 ? 15.972 -17.274 27.619 1.00 86.56 72 TYR A C 1
ATOM 578 O O . TYR A 1 72 ? 14.827 -17.673 27.393 1.00 86.56 72 TYR A O 1
ATOM 586 N N . PRO A 1 73 ? 16.807 -18.011 28.375 1.00 78.88 73 PRO A N 1
ATOM 587 C CA . PRO A 1 73 ? 16.545 -19.412 28.740 1.00 78.88 73 PRO A CA 1
ATOM 588 C C . PRO A 1 73 ? 15.272 -19.638 29.572 1.00 78.88 73 PRO A C 1
ATOM 590 O O . PRO A 1 73 ? 14.666 -20.703 29.495 1.00 78.88 73 PRO A O 1
ATOM 593 N N . ASN A 1 74 ? 14.851 -18.639 30.356 1.00 81.69 74 ASN A N 1
ATOM 594 C CA . ASN A 1 74 ? 13.700 -18.726 31.265 1.00 81.69 74 ASN A CA 1
ATOM 595 C C . ASN A 1 74 ? 12.552 -17.770 30.891 1.00 81.69 74 ASN A C 1
ATOM 597 O O . ASN A 1 74 ? 11.648 -17.547 31.699 1.00 81.69 74 ASN A O 1
ATOM 601 N N . ASP A 1 75 ? 12.581 -17.162 29.702 1.00 88.44 75 ASP A N 1
ATOM 602 C CA . ASP A 1 75 ? 11.530 -16.232 29.293 1.00 88.44 75 ASP A CA 1
ATOM 603 C C . ASP A 1 75 ? 10.264 -16.998 28.877 1.00 88.44 75 ASP A C 1
ATOM 605 O O . ASP A 1 75 ? 10.268 -17.806 27.947 1.00 88.44 75 ASP A O 1
ATOM 609 N N . LYS A 1 76 ? 9.151 -16.729 29.572 1.00 84.81 76 LYS A N 1
ATOM 610 C CA . LYS A 1 76 ? 7.864 -17.395 29.327 1.00 84.81 76 LYS A CA 1
ATOM 611 C C . LYS A 1 76 ? 7.374 -17.212 27.890 1.00 84.81 76 LYS A C 1
ATOM 613 O O . LYS A 1 76 ? 6.825 -18.150 27.330 1.00 84.81 76 LYS A O 1
ATOM 618 N N . THR A 1 77 ? 7.562 -16.035 27.294 1.00 84.31 77 THR A N 1
ATOM 619 C CA . THR A 1 77 ? 7.060 -15.732 25.943 1.00 84.31 77 THR A CA 1
ATOM 620 C C . THR A 1 77 ? 7.801 -16.530 24.871 1.00 84.31 77 THR A C 1
ATOM 622 O O . THR A 1 77 ? 7.166 -17.102 23.985 1.00 84.31 77 THR A O 1
ATOM 625 N N . VAL A 1 78 ? 9.121 -16.665 25.018 1.00 83.06 78 VAL A N 1
ATOM 626 C CA . VAL A 1 78 ? 9.972 -17.498 24.154 1.00 83.06 78 VAL A CA 1
ATOM 627 C C . VAL A 1 78 ? 9.603 -18.975 24.303 1.00 83.06 78 VAL A C 1
ATOM 629 O O . VAL A 1 78 ? 9.364 -19.662 23.312 1.00 83.06 78 VAL A O 1
ATOM 632 N N . LEU A 1 79 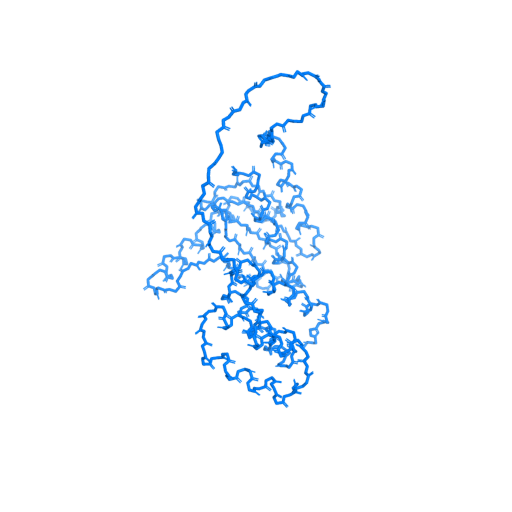? 9.477 -19.461 25.542 1.00 81.06 79 LEU A N 1
ATOM 633 C CA . LEU A 1 79 ? 9.123 -20.857 25.813 1.00 81.06 79 LEU A CA 1
ATOM 634 C C . LEU A 1 79 ? 7.740 -21.229 25.257 1.00 81.06 79 LEU A C 1
ATOM 636 O O . LEU A 1 79 ? 7.584 -22.324 24.715 1.00 81.06 79 LEU A O 1
ATOM 640 N N . THR A 1 80 ? 6.752 -20.334 25.355 1.00 86.12 80 THR A N 1
ATOM 641 C CA . THR A 1 80 ? 5.416 -20.537 24.773 1.00 86.12 80 THR A CA 1
ATOM 642 C C . THR A 1 80 ? 5.464 -20.558 23.246 1.00 86.12 80 THR A C 1
ATOM 644 O O . THR A 1 80 ? 4.856 -21.432 22.631 1.00 86.12 80 THR A O 1
ATOM 647 N N . ALA A 1 81 ? 6.222 -19.653 22.618 1.00 83.12 81 ALA A N 1
ATOM 648 C CA . ALA A 1 81 ? 6.361 -19.620 21.161 1.00 83.12 81 ALA A CA 1
ATOM 649 C C . ALA A 1 81 ? 7.009 -20.904 20.606 1.00 83.12 81 ALA A C 1
ATOM 651 O O . ALA A 1 81 ? 6.562 -21.430 19.585 1.00 83.12 81 ALA A O 1
ATOM 652 N N . ILE A 1 82 ? 7.995 -21.459 21.321 1.00 83.94 82 ILE A N 1
ATOM 653 C CA . ILE A 1 82 ? 8.658 -22.719 20.953 1.00 83.94 82 ILE A CA 1
ATOM 654 C C . ILE A 1 82 ? 7.702 -23.910 21.128 1.00 83.94 82 ILE A C 1
ATOM 656 O O . ILE A 1 82 ? 7.465 -24.671 20.185 1.00 83.94 82 ILE A O 1
ATOM 660 N N . LYS A 1 83 ? 7.099 -24.059 22.315 1.00 75.69 83 LYS A N 1
ATOM 661 C CA . LYS A 1 83 ? 6.230 -25.205 22.640 1.00 75.69 83 LYS A CA 1
ATOM 662 C C . LYS A 1 83 ? 4.931 -25.213 21.827 1.00 75.69 83 LYS A C 1
ATOM 664 O O . LYS A 1 83 ? 4.461 -26.279 21.452 1.00 75.69 83 LYS A O 1
ATOM 669 N N . GLY A 1 84 ? 4.438 -24.043 21.413 1.00 59.44 84 GLY A N 1
ATOM 670 C CA . GLY A 1 84 ? 3.132 -23.897 20.772 1.00 59.44 84 GLY A CA 1
ATOM 671 C C . GLY A 1 84 ? 1.999 -23.962 21.783 1.00 59.44 84 GLY A C 1
ATOM 672 O O . GLY A 1 84 ? 2.130 -24.556 22.851 1.00 59.44 84 GLY A O 1
ATOM 673 N N . GLU A 1 85 ? 0.885 -23.328 21.441 1.00 47.88 85 GLU A N 1
ATOM 674 C CA . GLU A 1 85 ? -0.381 -23.577 22.120 1.00 47.88 85 GLU A CA 1
ATOM 675 C C . GLU A 1 85 ? -0.732 -25.054 21.908 1.00 47.88 85 GLU A C 1
ATOM 677 O O . GLU A 1 85 ? -0.738 -25.537 20.774 1.00 47.88 85 GLU A O 1
ATOM 682 N N . ASN A 1 86 ? -0.935 -25.788 23.004 1.00 35.78 86 ASN A N 1
ATOM 683 C CA . ASN A 1 86 ? -1.435 -27.153 22.941 1.00 35.78 86 ASN A CA 1
ATOM 684 C C . ASN A 1 86 ? -2.759 -27.157 22.173 1.00 35.78 86 ASN A C 1
ATOM 686 O O . ASN A 1 86 ? -3.664 -26.387 22.486 1.00 35.78 86 ASN A O 1
ATOM 690 N N . GLU A 1 87 ? -2.860 -28.064 21.210 1.00 33.84 87 GLU A N 1
ATOM 691 C CA . GLU A 1 87 ? -4.106 -28.494 20.594 1.00 33.84 87 GLU A CA 1
ATOM 692 C C . GLU A 1 87 ? -5.119 -28.878 21.689 1.00 33.84 87 GLU A C 1
ATOM 694 O O . GLU A 1 87 ? -5.020 -29.946 22.302 1.00 33.84 87 GLU A O 1
ATOM 699 N N . GLU A 1 88 ? -6.117 -28.030 21.945 1.00 28.44 88 GLU A N 1
ATOM 700 C CA . GLU A 1 88 ? -7.356 -28.504 22.555 1.00 28.44 88 GLU A CA 1
ATOM 701 C C . GLU A 1 88 ? -8.098 -29.340 21.509 1.00 28.44 88 GLU A C 1
ATOM 703 O O . GLU A 1 88 ? -8.715 -28.846 20.566 1.00 28.44 88 GLU A O 1
ATOM 708 N N . LYS A 1 89 ? -7.970 -30.656 21.681 1.00 27.61 89 LYS A N 1
ATOM 709 C CA . LYS A 1 89 ? -8.754 -31.693 21.016 1.00 27.61 89 LYS A CA 1
ATOM 710 C C . LYS A 1 89 ? -10.249 -31.378 21.127 1.00 27.61 89 LYS A C 1
ATOM 712 O O . LYS A 1 89 ? -10.814 -31.481 22.213 1.00 27.61 89 LYS A O 1
ATOM 717 N N . ILE A 1 90 ? -10.911 -31.113 20.002 1.00 28.89 90 ILE A N 1
ATOM 718 C CA . ILE A 1 90 ? -12.362 -31.300 19.897 1.00 28.89 90 ILE A CA 1
ATOM 719 C C . ILE A 1 90 ? -12.587 -32.721 19.381 1.00 28.89 90 ILE A C 1
ATOM 721 O O . ILE A 1 90 ? -12.365 -33.041 18.215 1.00 28.89 90 ILE A O 1
ATOM 725 N N . GLU A 1 91 ? -12.955 -33.589 20.315 1.00 28.16 91 GLU A N 1
ATOM 726 C CA . GLU A 1 91 ? -13.269 -34.995 20.104 1.00 28.16 91 GLU A CA 1
ATOM 727 C C . GLU A 1 91 ? -14.631 -35.131 19.397 1.00 28.16 91 GLU A C 1
ATOM 729 O O . GLU A 1 91 ? -15.643 -34.576 19.827 1.00 28.16 91 GLU A O 1
ATOM 734 N N . VAL A 1 92 ? -14.650 -35.871 18.289 1.00 30.02 92 VAL A N 1
ATOM 735 C CA . VAL A 1 92 ? -15.839 -36.162 17.477 1.00 30.02 92 VAL A CA 1
ATOM 736 C C . VAL A 1 92 ? -16.742 -37.159 18.208 1.00 30.02 92 VAL A C 1
ATOM 738 O O . VAL A 1 92 ? -16.326 -38.291 18.454 1.00 30.02 92 VAL A O 1
ATOM 741 N N . LYS A 1 93 ? -18.006 -36.793 18.475 1.00 27.08 93 LYS A N 1
ATOM 742 C CA . LYS A 1 93 ? -19.100 -37.752 18.730 1.00 27.08 93 LYS A CA 1
ATOM 743 C C . LYS A 1 93 ? -20.423 -37.294 18.105 1.00 27.08 93 LYS A C 1
ATOM 745 O O . LYS A 1 93 ? -20.921 -36.212 18.387 1.00 27.08 93 LYS A O 1
ATOM 750 N N . THR A 1 94 ? -21.019 -38.172 17.309 1.00 23.33 94 THR A N 1
ATOM 751 C CA . THR A 1 94 ? -22.451 -38.246 16.945 1.00 23.33 94 THR A CA 1
ATOM 752 C C . THR A 1 94 ? -22.794 -39.731 16.745 1.00 23.33 94 THR A C 1
ATOM 754 O O . THR A 1 94 ? -21.855 -40.501 16.519 1.00 23.33 94 THR A O 1
ATOM 757 N N . PRO A 1 95 ? -24.073 -40.174 16.709 1.00 40.47 95 PRO A N 1
ATOM 758 C CA . PRO A 1 95 ? -25.362 -39.613 17.178 1.00 40.47 95 PRO A CA 1
ATOM 759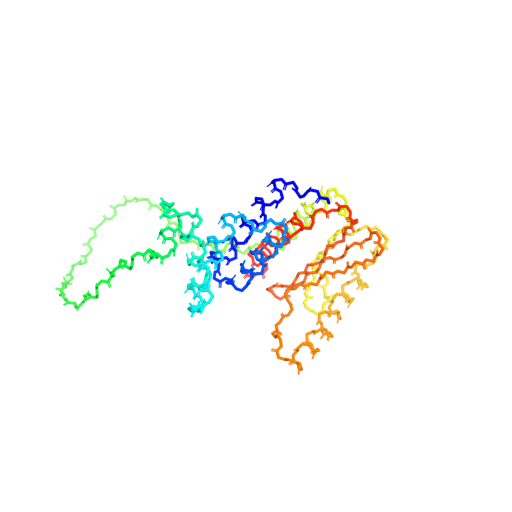 C C . PRO A 1 95 ? -26.115 -40.627 18.108 1.00 40.47 95 PRO A C 1
ATOM 761 O O . PRO A 1 95 ? -25.567 -41.675 18.424 1.00 40.47 95 PRO A O 1
ATOM 764 N N . GLU A 1 96 ? -27.268 -40.353 18.742 1.00 26.75 96 GLU A N 1
ATOM 765 C CA . GLU A 1 96 ? -28.679 -40.458 18.269 1.00 26.75 96 GLU A CA 1
ATOM 766 C C . GLU A 1 96 ? -29.645 -40.266 19.501 1.00 26.75 96 GLU A C 1
ATOM 768 O O . GLU A 1 96 ? -29.153 -40.067 20.611 1.00 26.75 96 GLU A O 1
ATOM 773 N N . PRO A 1 97 ? -30.987 -40.460 19.434 1.00 33.66 97 PRO A N 1
ATOM 774 C CA . PRO A 1 97 ? -32.023 -39.647 18.781 1.00 33.66 97 PRO A CA 1
ATOM 775 C C . PRO A 1 97 ? -33.176 -39.271 19.757 1.00 33.66 97 PRO A C 1
ATOM 777 O O . PRO A 1 97 ? -33.549 -40.064 20.618 1.00 33.66 97 PRO A O 1
ATOM 780 N N . VAL A 1 98 ? -33.865 -38.132 19.581 1.00 27.62 98 VAL A N 1
ATOM 781 C CA . VAL A 1 98 ? -35.195 -37.929 20.211 1.00 27.62 98 VAL A CA 1
ATOM 782 C C . VAL A 1 98 ? -36.173 -37.269 19.234 1.00 27.62 98 VAL A C 1
ATOM 784 O O . VAL A 1 98 ? -35.877 -36.258 18.605 1.00 27.62 98 VAL A O 1
ATOM 787 N N . LYS A 1 99 ? -37.340 -37.910 19.100 1.00 27.58 99 LYS A N 1
ATOM 788 C CA . LYS A 1 99 ? -38.501 -37.566 18.259 1.00 27.58 99 LYS A CA 1
ATOM 789 C C . LYS A 1 99 ? -39.502 -36.641 19.009 1.00 27.58 99 LYS A C 1
ATOM 791 O O . LYS A 1 99 ? -39.323 -36.408 20.199 1.00 27.58 99 LYS A O 1
ATOM 796 N N . PRO A 1 100 ? -40.531 -36.091 18.332 1.00 34.81 100 PRO A N 1
ATOM 797 C CA . PRO A 1 100 ? -40.927 -34.679 18.418 1.00 34.81 100 PRO A CA 1
ATOM 798 C C . PRO A 1 100 ? -42.209 -34.425 19.224 1.00 34.81 100 PRO A C 1
ATOM 800 O O . PRO A 1 100 ? -43.052 -35.314 19.293 1.00 34.81 100 PRO A O 1
ATOM 803 N N . ILE A 1 101 ? -42.430 -33.182 19.686 1.00 26.88 101 ILE A N 1
ATOM 804 C CA . ILE A 1 101 ? -43.776 -32.616 19.932 1.00 26.88 101 ILE A CA 1
ATOM 805 C C . ILE A 1 101 ? -43.791 -31.115 19.571 1.00 26.88 101 ILE A C 1
ATOM 807 O O . ILE A 1 101 ? -42.889 -30.362 19.929 1.00 26.88 101 ILE A O 1
ATOM 811 N N . LEU A 1 102 ? -44.829 -30.722 18.828 1.00 26.16 102 LEU A N 1
ATOM 812 C CA . LEU A 1 102 ? -45.162 -29.385 18.326 1.00 26.16 102 LEU A CA 1
ATOM 813 C C . LEU A 1 102 ? -46.122 -28.634 19.274 1.00 26.16 102 LEU A C 1
ATOM 815 O O . LEU A 1 102 ? -47.042 -29.258 19.790 1.00 26.16 102 LEU A O 1
ATOM 819 N N . GLN A 1 103 ? -45.981 -27.292 19.284 1.00 27.78 103 GLN A N 1
ATOM 820 C CA . GLN A 1 103 ? -47.027 -26.240 19.416 1.00 27.78 103 GLN A CA 1
ATOM 821 C C . GLN A 1 103 ? -47.728 -26.074 20.784 1.00 27.78 103 GLN A C 1
ATOM 823 O O . GLN A 1 103 ? -48.051 -27.054 21.431 1.00 27.78 103 GLN A O 1
ATOM 828 N N . GLN A 1 104 ? -48.062 -24.896 21.330 1.00 27.81 104 GLN A N 1
ATOM 829 C CA . GLN A 1 104 ? -48.079 -23.446 21.013 1.00 27.81 104 GLN A CA 1
ATOM 830 C C . GLN A 1 104 ? -48.036 -22.731 22.406 1.00 27.81 104 GLN A C 1
ATOM 832 O O . GLN A 1 104 ? -48.312 -23.375 23.414 1.00 27.81 104 GLN A O 1
ATOM 837 N N . THR A 1 105 ? -47.663 -21.459 22.621 1.00 23.58 105 THR A N 1
ATOM 838 C CA . THR A 1 105 ? -48.495 -20.244 22.434 1.00 23.58 105 THR A CA 1
ATOM 839 C C . THR A 1 105 ? -47.686 -18.983 22.854 1.00 23.58 105 THR A C 1
ATOM 841 O O . THR A 1 105 ? -47.062 -19.008 23.906 1.00 23.58 105 THR A O 1
ATOM 844 N N . GLN A 1 106 ? -47.685 -17.934 22.006 1.00 25.11 106 GLN A N 1
ATOM 845 C CA . GLN A 1 106 ? -47.759 -16.456 22.236 1.00 25.11 106 GLN A CA 1
ATOM 846 C C . GLN A 1 106 ? -47.279 -15.869 23.596 1.00 25.11 106 GLN A C 1
ATOM 848 O O . GLN A 1 106 ? -47.715 -16.342 24.632 1.00 25.11 106 GLN A O 1
ATOM 853 N N . GLN A 1 107 ? -46.513 -14.774 23.755 1.00 28.20 107 GLN A N 1
ATOM 854 C CA . GLN A 1 107 ? -46.022 -13.641 22.939 1.00 28.20 107 GLN A CA 1
ATOM 855 C C . GLN A 1 107 ? -44.940 -12.902 23.769 1.00 28.20 107 GLN A C 1
ATOM 857 O O . GLN A 1 107 ? -45.208 -12.621 24.933 1.00 28.20 107 GLN A O 1
ATOM 862 N N . THR A 1 108 ? -43.788 -12.515 23.196 1.00 23.31 108 THR A N 1
ATOM 863 C CA . THR A 1 108 ? -43.200 -11.142 23.191 1.00 23.31 108 THR A CA 1
ATOM 864 C C . THR A 1 108 ? -41.745 -11.135 22.676 1.00 23.31 108 THR A C 1
ATOM 866 O O . THR A 1 108 ? -40.998 -12.084 22.872 1.00 23.31 108 THR A O 1
ATOM 869 N N . VAL A 1 109 ? -41.372 -9.996 22.077 1.00 24.45 109 VAL A N 1
ATOM 870 C CA . VAL A 1 109 ? -40.036 -9.522 21.647 1.00 24.45 109 VAL A CA 1
ATOM 871 C C . VAL A 1 109 ? -39.607 -9.865 20.207 1.00 24.45 109 VAL A C 1
ATOM 873 O O . VAL A 1 109 ? -39.217 -10.975 19.868 1.00 24.45 109 VAL A O 1
ATOM 876 N N . LYS A 1 110 ? -39.684 -8.825 19.364 1.00 36.62 110 LYS A N 1
ATOM 877 C CA . LYS A 1 110 ? -39.101 -8.700 18.021 1.00 36.62 110 LYS A CA 1
ATOM 878 C C . LYS A 1 110 ? -37.579 -8.877 18.075 1.00 36.62 110 LYS A C 1
ATOM 880 O O . LYS A 1 110 ? -36.957 -8.248 18.926 1.00 36.62 110 LYS A O 1
ATOM 885 N N . GLN A 1 111 ? -36.987 -9.579 17.108 1.00 33.19 111 GLN A N 1
ATOM 886 C CA . GLN A 1 111 ? -35.639 -9.248 16.641 1.00 33.19 111 GLN A CA 1
ATOM 887 C C . GLN A 1 111 ? -35.411 -9.724 15.205 1.00 33.19 111 GLN A C 1
ATOM 889 O O . GLN A 1 111 ? -35.632 -10.885 14.867 1.00 33.19 111 GLN A O 1
ATOM 894 N N . ASP A 1 112 ? -35.045 -8.740 14.387 1.00 32.72 112 ASP A N 1
ATOM 895 C CA . ASP A 1 112 ? -34.946 -8.764 12.939 1.00 32.72 112 ASP A CA 1
ATOM 896 C C . ASP A 1 112 ? -33.752 -9.574 12.424 1.00 32.72 112 ASP A C 1
ATOM 898 O O . ASP A 1 112 ? -32.676 -9.635 13.019 1.00 32.72 112 ASP A O 1
ATOM 902 N N . ILE A 1 113 ? -33.981 -10.157 11.253 1.00 36.03 113 ILE A N 1
ATOM 903 C CA . ILE A 1 113 ? -33.010 -10.815 10.389 1.00 36.03 113 ILE A CA 1
ATOM 904 C C . ILE A 1 113 ? -32.073 -9.724 9.844 1.00 36.03 113 ILE A C 1
ATOM 906 O O . ILE A 1 113 ? -32.533 -8.751 9.249 1.00 36.03 113 ILE A O 1
ATOM 910 N N . GLY A 1 114 ? -30.768 -9.864 10.095 1.00 31.89 114 GLY A N 1
ATOM 911 C CA . GLY A 1 114 ? -29.744 -8.864 9.782 1.00 31.89 114 GLY A CA 1
ATOM 912 C C . GLY A 1 114 ? -29.698 -8.490 8.299 1.00 31.89 114 GLY A C 1
ATOM 913 O O . GLY A 1 114 ? -29.323 -9.295 7.451 1.00 31.89 114 GLY A O 1
ATOM 914 N N . SER A 1 115 ? -30.075 -7.246 8.020 1.00 35.47 115 SER A N 1
ATOM 915 C CA . SER A 1 115 ? -29.968 -6.569 6.731 1.00 35.47 115 SER A CA 1
ATOM 916 C C . SER A 1 115 ? -28.504 -6.235 6.430 1.00 35.47 115 SER A C 1
ATOM 918 O O . SER A 1 115 ? -27.903 -5.442 7.154 1.00 35.47 115 SER A O 1
ATOM 920 N N . SER A 1 116 ? -27.943 -6.776 5.344 1.00 43.25 116 SER A N 1
ATOM 921 C CA . SER A 1 116 ? -26.857 -6.085 4.636 1.00 43.25 116 SER A CA 1
ATOM 922 C C . SER A 1 116 ? -27.494 -4.844 4.017 1.00 43.25 116 SER A C 1
ATOM 924 O O . SER A 1 116 ? -28.253 -4.948 3.054 1.00 43.25 116 SER A O 1
ATOM 926 N N . ALA A 1 117 ? -27.300 -3.683 4.639 1.00 48.50 117 ALA A N 1
ATOM 927 C CA . ALA A 1 117 ? -27.809 -2.431 4.105 1.00 48.50 117 ALA A CA 1
ATOM 928 C C . ALA A 1 117 ? -27.090 -2.140 2.782 1.00 48.50 117 ALA A C 1
ATOM 930 O O . ALA A 1 117 ? -25.882 -1.923 2.771 1.00 48.50 117 ALA A O 1
ATOM 931 N N . ILE A 1 118 ? -27.828 -2.162 1.672 1.00 58.31 118 ILE A N 1
ATOM 932 C CA . ILE A 1 118 ? -27.346 -1.648 0.389 1.00 58.31 118 ILE A CA 1
ATOM 933 C C . ILE A 1 118 ? -27.142 -0.146 0.596 1.00 58.31 118 ILE A C 1
ATOM 935 O O . ILE A 1 118 ? -28.120 0.588 0.752 1.00 58.31 118 ILE A O 1
ATOM 939 N N . LEU A 1 119 ? -25.883 0.289 0.666 1.00 64.56 119 LEU A N 1
ATOM 940 C CA . LEU A 1 119 ? -25.537 1.705 0.745 1.00 64.56 119 LEU A CA 1
ATOM 941 C C . LEU A 1 119 ? -26.056 2.412 -0.508 1.00 64.56 119 LEU A C 1
ATOM 943 O O . LEU A 1 119 ? -25.950 1.904 -1.627 1.00 64.56 119 LEU A O 1
ATOM 947 N N . SER A 1 120 ? -26.638 3.593 -0.327 1.00 71.94 120 SER A N 1
ATOM 948 C CA . SER A 1 120 ? -26.951 4.454 -1.461 1.00 71.94 120 SER A CA 1
ATOM 949 C C . SER A 1 120 ? -25.658 4.936 -2.120 1.00 71.94 120 SER A C 1
ATOM 951 O O . SER A 1 120 ? -24.628 5.073 -1.459 1.00 71.94 120 SER A O 1
ATOM 953 N N . VAL A 1 121 ? -25.723 5.256 -3.418 1.00 72.81 121 VAL A N 1
ATOM 954 C CA . VAL A 1 121 ? -24.572 5.791 -4.166 1.00 72.81 121 VAL A CA 1
ATOM 955 C C . VAL A 1 121 ? -23.933 6.947 -3.394 1.00 72.81 121 VAL A C 1
ATOM 957 O O . VAL A 1 121 ? -22.749 6.876 -3.100 1.00 72.81 121 VAL A O 1
ATOM 960 N N . ASN A 1 122 ? -24.728 7.922 -2.940 1.00 75.88 122 ASN A N 1
ATOM 961 C CA . ASN A 1 122 ? -24.252 9.087 -2.184 1.00 75.88 122 ASN A CA 1
ATOM 962 C C . ASN A 1 122 ? -23.542 8.729 -0.867 1.00 75.88 122 ASN A C 1
ATOM 964 O O . ASN A 1 122 ? -22.582 9.395 -0.488 1.00 75.88 122 ASN A O 1
ATOM 968 N N . GLU A 1 123 ? -24.001 7.708 -0.141 1.00 79.50 123 GLU A N 1
ATOM 969 C CA . GLU A 1 123 ? -23.327 7.256 1.084 1.00 79.50 123 GLU A CA 1
ATOM 970 C C . GLU A 1 123 ? -21.966 6.641 0.758 1.00 79.50 123 GLU A C 1
ATOM 972 O O . GLU A 1 123 ? -20.979 6.965 1.416 1.00 79.50 123 GLU A O 1
ATOM 977 N N . THR A 1 124 ? -21.892 5.839 -0.305 1.00 81.19 124 THR A N 1
ATOM 978 C CA . THR A 1 124 ? -20.634 5.300 -0.829 1.00 81.19 124 THR A CA 1
ATOM 979 C C . THR A 1 124 ? -19.673 6.414 -1.246 1.00 81.19 124 THR A C 1
ATOM 981 O O . THR A 1 124 ? -18.508 6.391 -0.847 1.00 81.19 124 THR A O 1
ATOM 984 N N . GLU A 1 125 ? -20.149 7.427 -1.979 1.00 82.38 125 GLU A N 1
ATOM 985 C CA . GLU A 1 125 ? -19.320 8.569 -2.388 1.00 82.38 125 GLU A CA 1
ATOM 986 C C . GLU A 1 125 ? -18.725 9.290 -1.167 1.00 82.38 125 GLU A C 1
ATOM 988 O O . GLU A 1 125 ? -17.512 9.492 -1.094 1.00 82.38 125 GLU A O 1
ATOM 993 N N . ASN A 1 126 ? -19.563 9.590 -0.170 1.00 86.62 126 ASN A N 1
ATOM 994 C CA . ASN A 1 126 ? -19.160 10.292 1.050 1.00 86.62 126 ASN A CA 1
ATOM 995 C C . ASN A 1 126 ? -18.150 9.498 1.891 1.00 86.62 126 ASN A C 1
ATOM 997 O O . ASN A 1 126 ? -17.238 10.080 2.488 1.00 86.62 126 ASN A O 1
ATOM 1001 N N . LEU A 1 127 ? -18.306 8.173 1.964 1.00 88.00 127 LEU A N 1
ATOM 1002 C CA . LEU A 1 127 ? -17.387 7.300 2.695 1.00 88.00 127 LEU A CA 1
ATOM 1003 C C . LEU A 1 127 ? -16.005 7.276 2.039 1.00 88.00 127 LEU A C 1
ATOM 1005 O O . LEU A 1 127 ? -14.997 7.427 2.732 1.00 88.00 127 LEU A O 1
ATOM 1009 N N . LEU A 1 128 ? -15.953 7.142 0.711 1.00 90.19 128 LEU A N 1
ATOM 1010 C CA . LEU A 1 128 ? -14.696 7.177 -0.037 1.00 90.19 128 LEU A CA 1
ATOM 1011 C C . LEU A 1 128 ? -14.020 8.549 0.069 1.00 90.19 128 LEU A C 1
ATOM 1013 O O . LEU A 1 128 ? -12.815 8.626 0.313 1.00 90.19 128 LEU A O 1
ATOM 1017 N N . ASP A 1 129 ? -14.795 9.629 -0.026 1.00 90.94 129 ASP A N 1
ATOM 1018 C CA . ASP A 1 129 ? -14.293 10.993 0.128 1.00 90.94 129 ASP A CA 1
ATOM 1019 C C . ASP A 1 129 ? -13.704 11.252 1.513 1.00 90.94 129 ASP A C 1
ATOM 1021 O O . ASP A 1 129 ? -12.645 11.881 1.625 1.00 90.94 129 ASP A O 1
ATOM 1025 N N . SER A 1 130 ? -14.371 10.762 2.558 1.00 90.62 130 SER A N 1
ATOM 1026 C CA . SER A 1 130 ? -13.901 10.873 3.941 1.00 90.62 130 SER A CA 1
ATOM 1027 C C . SER A 1 130 ? -12.607 10.091 4.151 1.00 90.62 130 SER A C 1
ATOM 1029 O O . SER A 1 130 ? -11.694 10.561 4.832 1.00 90.62 130 SER A O 1
ATOM 1031 N N . ALA A 1 131 ? -12.497 8.914 3.536 1.00 90.31 131 ALA A N 1
ATOM 1032 C CA . ALA A 1 131 ? -11.328 8.065 3.685 1.00 90.31 131 ALA A CA 1
ATOM 1033 C C . ALA A 1 131 ? -10.098 8.625 2.940 1.00 90.31 131 ALA A C 1
ATOM 1035 O O . ALA A 1 131 ? -8.990 8.604 3.481 1.00 90.31 131 ALA A O 1
ATOM 1036 N N . LEU A 1 132 ? -10.284 9.211 1.749 1.00 93.50 132 LEU A N 1
ATOM 1037 C CA . LEU A 1 132 ? -9.218 9.951 1.060 1.00 93.50 132 LEU A CA 1
ATOM 1038 C C . LEU A 1 132 ? -8.803 11.216 1.822 1.00 93.50 132 LEU A C 1
ATOM 1040 O O . LEU A 1 132 ? -7.617 11.533 1.910 1.00 93.50 132 LEU A O 1
ATOM 1044 N N . GLU A 1 133 ? -9.758 11.930 2.423 1.00 93.06 133 GLU A N 1
ATOM 1045 C CA . GLU A 1 133 ? -9.450 13.071 3.291 1.00 93.06 133 GLU A CA 1
ATOM 1046 C C . GLU A 1 133 ? -8.603 12.684 4.494 1.00 93.06 133 GLU A C 1
ATOM 1048 O O . GLU A 1 133 ? -7.683 13.414 4.857 1.00 93.06 133 GLU A O 1
ATOM 1053 N N . GLU A 1 134 ? -8.897 11.551 5.123 1.00 92.50 134 GLU A N 1
ATOM 1054 C CA . GLU A 1 134 ? -8.135 11.081 6.272 1.00 92.50 134 GLU A CA 1
ATOM 1055 C C . GLU A 1 134 ? -6.663 10.836 5.914 1.00 92.50 134 GLU A C 1
ATOM 1057 O O . GLU A 1 134 ? -5.772 11.205 6.683 1.00 92.50 134 GLU A O 1
ATOM 1062 N N . ILE A 1 135 ? -6.401 10.279 4.728 1.00 94.38 135 ILE A N 1
ATOM 1063 C CA . ILE A 1 135 ? -5.043 10.107 4.197 1.00 94.38 135 ILE A CA 1
ATOM 1064 C C . ILE A 1 135 ? -4.402 11.467 3.918 1.00 94.38 135 ILE A C 1
ATOM 1066 O O . ILE A 1 135 ? -3.282 11.724 4.359 1.00 94.38 135 ILE A O 1
ATOM 1070 N N . ASN A 1 136 ? -5.116 12.363 3.239 1.00 94.94 136 ASN A N 1
ATOM 1071 C CA . ASN A 1 136 ? -4.586 13.671 2.853 1.00 94.94 136 ASN A CA 1
ATOM 1072 C C . ASN A 1 136 ? -4.339 14.617 4.037 1.00 94.94 136 ASN A C 1
ATOM 1074 O O . ASN A 1 136 ? -3.586 15.576 3.905 1.00 94.94 136 ASN A O 1
ATOM 1078 N N . ARG A 1 137 ? -4.935 14.361 5.208 1.00 93.94 137 ARG A N 1
ATOM 1079 C CA . ARG A 1 137 ? -4.656 15.113 6.446 1.00 93.94 137 ARG A CA 1
ATOM 1080 C C . ARG A 1 137 ? -3.283 14.810 7.044 1.00 93.94 137 ARG A C 1
ATOM 1082 O O . ARG A 1 137 ? -2.837 15.534 7.935 1.00 93.94 137 ARG A O 1
ATOM 1089 N N . ILE A 1 138 ? -2.609 13.752 6.598 1.00 94.06 138 ILE A N 1
ATOM 1090 C CA . ILE A 1 138 ? -1.240 13.462 7.021 1.00 94.06 138 ILE A CA 1
ATOM 1091 C C . ILE A 1 138 ? -0.321 14.549 6.455 1.00 94.06 138 ILE A C 1
ATOM 1093 O O . ILE A 1 138 ? -0.275 14.780 5.250 1.00 94.06 138 ILE A O 1
ATOM 1097 N N . ASN A 1 139 ? 0.442 15.204 7.332 1.00 93.06 139 ASN A N 1
ATOM 1098 C CA . ASN A 1 139 ? 1.370 16.256 6.926 1.00 93.06 139 ASN A CA 1
ATOM 1099 C C . ASN A 1 139 ? 2.376 15.732 5.882 1.00 93.06 139 ASN A C 1
ATOM 1101 O O . ASN A 1 139 ? 3.010 14.698 6.105 1.00 93.06 139 ASN A O 1
ATOM 1105 N N . GLY A 1 140 ? 2.498 16.450 4.763 1.00 93.38 140 GLY A N 1
ATOM 1106 C CA . GLY A 1 140 ? 3.343 16.106 3.621 1.00 93.38 140 GLY A CA 1
ATOM 1107 C C . GLY A 1 140 ? 2.689 15.165 2.605 1.00 93.38 140 GLY A C 1
ATOM 1108 O O . GLY A 1 140 ? 3.343 14.801 1.631 1.00 93.38 140 GLY A O 1
ATOM 1109 N N . VAL A 1 141 ? 1.431 14.747 2.789 1.00 95.62 141 VAL A N 1
ATOM 1110 C CA . VAL A 1 141 ? 0.665 14.077 1.725 1.00 95.62 141 VAL A CA 1
ATOM 1111 C C . VAL A 1 141 ? 0.166 15.124 0.733 1.00 95.62 141 VAL A C 1
ATOM 1113 O O . VAL A 1 141 ? -0.488 16.094 1.102 1.00 95.62 141 VAL A O 1
ATOM 1116 N N . LEU A 1 142 ? 0.490 14.911 -0.538 1.00 94.06 142 LEU A N 1
ATOM 1117 C CA . LEU A 1 142 ? 0.159 15.796 -1.656 1.00 94.06 142 LEU A CA 1
ATOM 1118 C C . LEU A 1 142 ? -1.142 15.381 -2.350 1.00 94.06 142 LEU A C 1
ATOM 1120 O O . LEU A 1 142 ? -1.714 16.140 -3.125 1.00 94.06 142 LEU A O 1
ATOM 1124 N N . GLY A 1 143 ? -1.605 14.159 -2.108 1.00 95.06 143 GLY A N 1
ATOM 1125 C CA . GLY A 1 143 ? -2.849 13.681 -2.675 1.00 95.06 143 GLY A CA 1
ATOM 1126 C C . GLY A 1 143 ? -3.001 12.177 -2.607 1.00 95.06 143 GLY A C 1
ATOM 1127 O O . GLY A 1 143 ? -2.045 11.440 -2.357 1.00 95.06 143 GLY A O 1
ATOM 1128 N N . SER A 1 144 ? -4.216 11.730 -2.882 1.00 96.44 144 SER A N 1
ATOM 1129 C CA . SER A 1 144 ? -4.567 10.323 -2.965 1.00 96.44 144 SER A CA 1
ATOM 1130 C C . SER A 1 144 ? -5.642 10.078 -4.018 1.00 96.44 144 SER A C 1
ATOM 1132 O O . SER A 1 144 ? -6.441 10.958 -4.348 1.00 96.44 144 SER A O 1
ATOM 1134 N N . ILE A 1 145 ? -5.631 8.876 -4.582 1.00 96.69 145 ILE A N 1
ATOM 1135 C CA . ILE A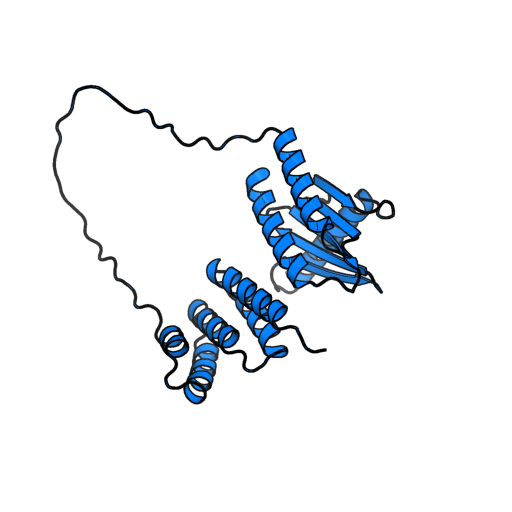 1 145 ? -6.536 8.451 -5.645 1.00 96.69 145 ILE A CA 1
ATOM 1136 C C . ILE A 1 145 ? -6.873 6.970 -5.477 1.00 96.69 145 ILE A C 1
ATOM 1138 O O . ILE A 1 145 ? -6.027 6.180 -5.065 1.00 96.69 145 ILE A O 1
ATOM 1142 N N . ILE A 1 146 ? -8.112 6.608 -5.789 1.00 95.69 146 ILE A N 1
ATOM 1143 C CA . ILE A 1 146 ? -8.610 5.237 -5.877 1.00 95.69 146 ILE A CA 1
ATOM 1144 C C . ILE A 1 146 ? -9.063 5.035 -7.315 1.00 95.69 146 ILE A C 1
ATOM 1146 O O . ILE A 1 146 ? -9.896 5.794 -7.821 1.00 95.69 146 ILE A O 1
ATOM 1150 N N . ILE A 1 147 ? -8.524 4.007 -7.950 1.00 95.44 147 ILE A N 1
ATOM 1151 C CA . ILE A 1 147 ? -8.855 3.601 -9.312 1.00 95.44 147 ILE A CA 1
ATOM 1152 C C . ILE A 1 147 ? -9.165 2.104 -9.328 1.00 95.44 147 ILE A C 1
ATOM 1154 O O . ILE A 1 147 ? -8.781 1.381 -8.405 1.00 95.44 147 ILE A O 1
ATOM 1158 N N . ASP A 1 148 ? -9.846 1.630 -10.360 1.00 93.31 148 ASP A N 1
ATOM 1159 C CA . ASP A 1 148 ? -9.872 0.197 -10.657 1.00 93.31 148 ASP A CA 1
ATOM 1160 C C . ASP A 1 148 ? -8.588 -0.246 -11.386 1.00 93.31 148 ASP A C 1
ATOM 1162 O O . ASP A 1 148 ? -7.743 0.566 -11.772 1.00 93.31 148 ASP A O 1
ATOM 1166 N N . GLU A 1 149 ? -8.422 -1.552 -11.590 1.00 90.56 149 GLU A N 1
ATOM 1167 C CA . GLU A 1 149 ? -7.257 -2.090 -12.309 1.00 90.56 149 GLU A CA 1
ATOM 1168 C C . GLU A 1 149 ? -7.183 -1.662 -13.788 1.00 90.56 149 GLU A C 1
ATOM 1170 O O . GLU A 1 149 ? -6.103 -1.699 -14.379 1.00 90.56 149 GLU A O 1
ATOM 1175 N N . ALA A 1 150 ? -8.292 -1.209 -14.384 1.00 87.56 150 ALA A N 1
ATOM 1176 C CA . ALA A 1 150 ? -8.321 -0.673 -15.744 1.00 87.56 150 ALA A CA 1
ATOM 1177 C C . ALA A 1 150 ? -7.870 0.799 -15.815 1.00 87.56 150 ALA A C 1
ATOM 1179 O O . ALA A 1 150 ? -7.626 1.319 -16.906 1.00 87.56 150 ALA A O 1
ATOM 1180 N N . GLY A 1 151 ? -7.714 1.468 -14.670 1.00 91.31 151 GLY A N 1
ATOM 1181 C CA . GLY A 1 151 ? -7.360 2.881 -14.589 1.00 91.31 151 GLY A CA 1
ATOM 1182 C C . GLY A 1 151 ? -8.562 3.823 -14.622 1.00 91.31 151 GLY A C 1
ATOM 1183 O O . GLY A 1 151 ? -8.381 5.015 -14.857 1.00 91.31 151 GLY A O 1
ATOM 1184 N N . LEU A 1 152 ? -9.781 3.332 -14.388 1.00 92.12 152 LEU A N 1
ATOM 1185 C CA . LEU A 1 152 ? -10.946 4.188 -14.194 1.00 92.12 152 LEU A CA 1
ATOM 1186 C C . LEU A 1 152 ? -10.916 4.788 -12.794 1.00 92.12 152 LEU A C 1
ATOM 1188 O O . LEU A 1 152 ? -10.767 4.086 -11.792 1.00 92.12 152 LEU A O 1
ATOM 1192 N N . ILE A 1 153 ? -11.084 6.105 -12.722 1.00 95.19 153 ILE A N 1
ATOM 1193 C CA . ILE A 1 153 ? -11.076 6.823 -11.453 1.00 95.19 153 ILE A CA 1
ATOM 1194 C C . ILE A 1 153 ? -12.371 6.549 -10.706 1.00 95.19 153 ILE A C 1
ATOM 1196 O O . ILE A 1 153 ? -13.459 6.898 -11.159 1.00 95.19 153 ILE A O 1
ATOM 1200 N N . ILE A 1 154 ? -12.230 5.989 -9.510 1.00 92.44 154 ILE A N 1
ATOM 1201 C CA . ILE A 1 154 ? -13.333 5.850 -8.567 1.00 92.44 154 ILE A CA 1
ATOM 1202 C C . ILE A 1 154 ? -13.433 7.135 -7.764 1.00 92.44 154 ILE A C 1
ATOM 1204 O O . ILE A 1 154 ? -14.491 7.752 -7.736 1.00 92.44 154 ILE A O 1
ATOM 1208 N N . ARG A 1 155 ? -12.336 7.579 -7.139 1.00 93.75 155 ARG A N 1
ATOM 1209 C CA . ARG A 1 155 ? -12.263 8.857 -6.416 1.00 93.75 155 ARG A CA 1
ATOM 1210 C C . ARG A 1 155 ? -10.852 9.416 -6.407 1.00 93.75 155 ARG A C 1
ATOM 1212 O O . ARG A 1 155 ? -9.889 8.665 -6.332 1.00 93.75 155 ARG A O 1
ATOM 1219 N N . SER A 1 156 ? -10.730 10.739 -6.407 1.00 94.94 156 SER A N 1
ATOM 1220 C CA . SER A 1 156 ? -9.439 11.427 -6.366 1.00 94.94 156 SER A CA 1
ATOM 1221 C C . SER A 1 156 ? -9.503 12.684 -5.509 1.00 94.94 156 SER A C 1
ATOM 1223 O O . SER A 1 156 ? -10.394 13.512 -5.686 1.00 94.94 156 SER A O 1
ATOM 1225 N N . LYS A 1 157 ? -8.507 12.868 -4.645 1.00 94.25 157 LYS A N 1
ATOM 1226 C CA . LYS A 1 157 ? -8.210 14.128 -3.960 1.00 94.25 157 LYS A CA 1
ATOM 1227 C C . LYS A 1 157 ? -6.718 14.393 -4.103 1.00 94.25 157 LYS A C 1
ATOM 1229 O O . LYS A 1 157 ? -5.928 14.006 -3.245 1.00 94.25 157 LYS A O 1
ATOM 1234 N N . VAL A 1 158 ? -6.327 15.007 -5.213 1.00 91.00 158 VAL A N 1
ATOM 1235 C CA . VAL A 1 158 ? -4.936 15.365 -5.524 1.00 91.00 158 VAL A CA 1
ATOM 1236 C C . VAL A 1 158 ? -4.799 16.880 -5.662 1.00 91.00 158 VAL A C 1
ATOM 1238 O O . VAL A 1 158 ? -5.789 17.568 -5.900 1.00 91.00 158 VAL A O 1
ATOM 1241 N N . ILE A 1 159 ? -3.590 17.410 -5.467 1.00 85.56 159 ILE A N 1
ATOM 1242 C CA . ILE A 1 159 ? -3.295 18.828 -5.729 1.00 85.56 159 ILE A CA 1
ATOM 1243 C C . ILE A 1 159 ? -3.519 19.178 -7.208 1.00 85.56 159 ILE A C 1
ATOM 1245 O O . ILE A 1 159 ? -3.364 18.324 -8.076 1.00 85.56 159 ILE A O 1
ATOM 1249 N N . GLU A 1 160 ? -3.806 20.450 -7.498 1.00 78.25 160 GLU A N 1
ATOM 1250 C CA . GLU A 1 160 ? -4.160 20.951 -8.844 1.00 78.25 160 GLU A CA 1
ATOM 1251 C C . GLU A 1 160 ? -3.121 20.635 -9.931 1.00 78.25 160 GLU A C 1
ATOM 1253 O O . GLU A 1 160 ? -3.435 20.575 -11.116 1.00 78.25 160 GLU A O 1
ATOM 1258 N N . ASN A 1 161 ? -1.871 20.419 -9.529 1.00 81.06 161 ASN A N 1
ATOM 1259 C CA . ASN A 1 161 ? -0.752 20.184 -10.433 1.00 81.06 161 ASN A CA 1
ATOM 1260 C C . ASN A 1 161 ? -0.701 18.734 -10.945 1.00 81.06 161 ASN A C 1
ATOM 1262 O O . ASN A 1 161 ? 0.128 18.426 -11.801 1.00 81.06 161 ASN A O 1
ATOM 1266 N N . LEU A 1 162 ? -1.514 17.836 -10.379 1.00 84.69 162 LEU A N 1
ATOM 1267 C CA . LEU A 1 162 ? -1.643 16.456 -10.826 1.00 84.69 162 LEU A CA 1
ATOM 1268 C C . LEU A 1 162 ? -2.959 16.274 -11.565 1.00 84.69 162 LEU A C 1
ATOM 1270 O O . LEU A 1 162 ? -4.031 16.432 -10.991 1.00 84.69 162 LEU A O 1
ATOM 1274 N N . ASP A 1 163 ? -2.850 15.864 -12.822 1.00 90.00 163 ASP A N 1
ATOM 1275 C CA . ASP A 1 163 ? -3.984 15.412 -13.612 1.00 90.00 163 ASP A CA 1
ATOM 1276 C C . ASP A 1 163 ? -4.394 13.997 -13.144 1.00 90.00 163 ASP A C 1
ATOM 1278 O O . ASP A 1 163 ? -3.578 13.065 -13.238 1.00 90.00 163 ASP A O 1
ATOM 1282 N N . PRO A 1 164 ? -5.617 13.814 -12.607 1.00 93.31 164 PRO A N 1
ATOM 1283 C CA . PRO A 1 164 ? -6.084 12.520 -12.125 1.00 93.31 164 PRO A CA 1
ATOM 1284 C C . PRO A 1 164 ? -6.174 11.452 -13.221 1.00 93.31 164 PRO A C 1
ATOM 1286 O O . PRO A 1 164 ? -5.857 10.296 -12.946 1.00 93.31 164 PRO A O 1
ATOM 1289 N N . ASP A 1 165 ? -6.560 11.817 -14.446 1.00 92.44 165 ASP A N 1
ATOM 1290 C CA . ASP A 1 165 ? -6.752 10.880 -15.560 1.00 92.44 165 ASP A CA 1
ATOM 1291 C C . ASP A 1 165 ? -5.405 10.351 -16.054 1.00 92.44 165 ASP A C 1
ATOM 1293 O O . ASP A 1 165 ? -5.205 9.142 -16.203 1.00 92.44 165 ASP A O 1
ATOM 1297 N N . ILE A 1 166 ? -4.430 11.250 -16.220 1.00 93.06 166 ILE A N 1
ATOM 1298 C CA . ILE A 1 166 ? -3.055 10.868 -16.573 1.00 93.06 166 ILE A CA 1
ATOM 1299 C C . ILE A 1 166 ? -2.444 10.005 -15.463 1.00 93.06 166 ILE A C 1
ATOM 1301 O O . ILE A 1 166 ? -1.778 9.003 -15.735 1.00 93.06 166 ILE A O 1
ATOM 1305 N N . THR A 1 167 ? -2.686 10.378 -14.206 1.00 94.06 167 THR A N 1
ATOM 1306 C CA . THR A 1 167 ? -2.219 9.635 -13.032 1.00 94.06 167 THR A CA 1
ATOM 1307 C C . THR A 1 167 ? -2.779 8.214 -12.997 1.00 94.06 167 THR A C 1
ATOM 1309 O O . THR A 1 167 ? -2.031 7.259 -12.784 1.00 94.06 167 THR A O 1
ATOM 1312 N N . ALA A 1 168 ? -4.083 8.061 -13.222 1.00 96.12 168 ALA A N 1
ATOM 1313 C CA . ALA A 1 168 ? -4.757 6.772 -13.199 1.00 96.12 168 ALA A CA 1
ATOM 1314 C C . ALA A 1 168 ? -4.223 5.832 -14.288 1.00 96.12 168 ALA A C 1
ATOM 1316 O O . ALA A 1 168 ? -3.848 4.695 -13.994 1.00 96.12 168 ALA A O 1
ATOM 1317 N N . ALA A 1 169 ? -4.092 6.340 -15.518 1.00 92.38 169 ALA A N 1
ATOM 1318 C CA . ALA A 1 169 ? -3.526 5.594 -16.638 1.00 92.38 169 ALA A CA 1
ATOM 1319 C C . ALA A 1 169 ? -2.069 5.172 -16.385 1.00 92.38 169 ALA A C 1
ATOM 1321 O O . ALA A 1 169 ? -1.664 4.057 -16.726 1.00 92.38 169 ALA A O 1
ATOM 1322 N N . LEU A 1 170 ? -1.269 6.042 -15.759 1.00 94.94 170 LEU A N 1
ATOM 1323 C CA . LEU A 1 170 ? 0.099 5.713 -15.370 1.00 94.94 170 LEU A CA 1
ATOM 1324 C C . LEU A 1 170 ? 0.125 4.555 -14.364 1.00 94.94 170 LEU A C 1
ATOM 1326 O O . LEU A 1 170 ? 0.917 3.627 -14.516 1.00 94.94 170 LEU A O 1
ATOM 1330 N N . PHE A 1 171 ? -0.730 4.592 -13.344 1.00 96.31 171 PHE A N 1
ATOM 1331 C CA . PHE A 1 171 ? -0.740 3.586 -12.282 1.00 96.31 171 PHE A CA 1
ATOM 1332 C C . PHE A 1 171 ? -1.195 2.213 -12.770 1.00 96.31 171 PHE A C 1
ATOM 1334 O O . PHE A 1 171 ? -0.531 1.224 -12.453 1.00 96.31 171 PHE A O 1
ATOM 1341 N N . SER A 1 172 ? -2.251 2.139 -13.586 1.00 95.19 172 SER A N 1
ATOM 1342 C CA . SER A 1 172 ? -2.671 0.872 -14.199 1.00 95.19 172 SER A CA 1
ATOM 1343 C C . SER A 1 172 ? -1.577 0.304 -15.109 1.00 95.19 172 SER A C 1
ATOM 1345 O O . SER A 1 172 ? -1.261 -0.882 -15.033 1.00 95.19 172 SER A O 1
ATOM 1347 N N . THR A 1 173 ? -0.903 1.161 -15.885 1.00 95.12 173 THR A N 1
ATOM 1348 C CA . THR A 1 173 ? 0.224 0.756 -16.741 1.00 95.12 173 THR A CA 1
ATOM 1349 C C . THR A 1 173 ? 1.397 0.204 -15.928 1.00 95.12 173 THR A C 1
ATOM 1351 O O . THR A 1 173 ? 1.982 -0.809 -16.311 1.00 95.12 173 THR A O 1
ATOM 1354 N N . ILE A 1 174 ? 1.748 0.841 -14.804 1.00 95.94 174 ILE A N 1
ATOM 1355 C CA . ILE A 1 174 ? 2.837 0.383 -13.929 1.00 95.94 174 ILE A CA 1
ATOM 1356 C C . ILE A 1 174 ? 2.566 -1.037 -13.434 1.00 95.94 174 ILE A C 1
ATOM 1358 O O . ILE A 1 174 ? 3.459 -1.879 -13.540 1.00 95.94 174 ILE A O 1
ATOM 1362 N N . PHE A 1 175 ? 1.361 -1.318 -12.930 1.00 95.44 175 PHE A N 1
ATOM 1363 C CA . PHE A 1 175 ? 1.012 -2.674 -12.505 1.00 95.44 175 PHE A CA 1
ATOM 1364 C C . PHE A 1 175 ? 1.003 -3.641 -13.682 1.00 95.44 175 PHE A C 1
ATOM 1366 O O . PHE A 1 175 ? 1.700 -4.644 -13.612 1.00 95.44 175 PHE A O 1
ATOM 1373 N N . TYR A 1 176 ? 0.330 -3.304 -14.784 1.00 93.19 176 TYR A N 1
ATOM 1374 C CA . TYR A 1 176 ? 0.234 -4.170 -15.960 1.00 93.19 176 TYR A CA 1
ATOM 1375 C C . TYR A 1 176 ? 1.608 -4.625 -16.475 1.00 93.19 176 TYR A C 1
ATOM 1377 O O . TYR A 1 176 ? 1.864 -5.818 -16.622 1.00 93.19 176 TYR A O 1
ATOM 1385 N N . VAL A 1 177 ? 2.525 -3.679 -16.705 1.00 93.94 177 VAL A N 1
ATOM 1386 C CA . VAL A 1 177 ? 3.872 -3.984 -17.216 1.00 93.94 177 VAL A CA 1
ATOM 1387 C C . VAL A 1 177 ? 4.693 -4.767 -16.192 1.00 93.94 177 VAL A C 1
ATOM 1389 O O . VAL A 1 177 ? 5.452 -5.671 -16.556 1.00 93.94 177 VAL A O 1
ATOM 1392 N N . SER A 1 178 ? 4.569 -4.418 -14.912 1.00 94.19 178 SER A N 1
ATOM 1393 C CA . SER A 1 178 ? 5.349 -5.065 -13.858 1.00 94.19 178 SER A CA 1
ATOM 1394 C C . SER A 1 178 ? 4.863 -6.493 -13.603 1.00 94.19 178 SER A C 1
ATOM 1396 O O . SER A 1 178 ? 5.689 -7.390 -13.473 1.00 94.19 178 SER A O 1
ATOM 1398 N N . GLU A 1 179 ? 3.551 -6.728 -13.592 1.00 92.56 179 GLU A N 1
ATOM 1399 C CA . GLU A 1 179 ? 2.947 -8.052 -13.415 1.00 92.56 179 GLU A CA 1
ATOM 1400 C C . GLU A 1 179 ? 3.269 -8.974 -14.596 1.00 92.56 179 GLU A C 1
ATOM 1402 O O . GLU A 1 179 ? 3.775 -10.068 -14.361 1.00 92.56 179 GLU A O 1
ATOM 1407 N N . ASP A 1 180 ? 3.130 -8.510 -15.846 1.00 92.38 180 ASP A N 1
ATOM 1408 C CA . ASP A 1 180 ? 3.545 -9.271 -17.042 1.00 92.38 180 ASP A CA 1
ATOM 1409 C C . ASP A 1 180 ? 5.038 -9.656 -16.993 1.00 92.38 180 ASP A C 1
ATOM 1411 O O . ASP A 1 180 ? 5.449 -10.737 -17.422 1.00 92.38 180 ASP A O 1
ATOM 1415 N N . SER A 1 181 ? 5.882 -8.784 -16.438 1.00 93.56 181 SER A N 1
ATOM 1416 C CA . SER A 1 181 ? 7.314 -9.061 -16.280 1.00 93.56 181 SER A CA 1
ATOM 1417 C C . SER A 1 181 ? 7.599 -10.065 -15.158 1.00 93.56 181 SER A C 1
ATOM 1419 O O . SER A 1 181 ? 8.452 -10.939 -15.316 1.00 93.56 181 SER A O 1
ATOM 1421 N N . ILE A 1 182 ? 6.898 -9.947 -14.030 1.00 93.12 182 ILE A N 1
ATOM 1422 C CA . ILE A 1 182 ? 7.051 -10.802 -12.849 1.00 93.12 182 ILE A CA 1
ATOM 1423 C C . ILE A 1 182 ? 6.488 -12.210 -13.087 1.00 93.12 182 ILE A C 1
ATOM 1425 O O . ILE A 1 182 ? 7.082 -13.192 -12.629 1.00 93.12 182 ILE A O 1
ATOM 1429 N N . GLU A 1 183 ? 5.405 -12.331 -13.855 1.00 90.19 183 GLU A N 1
ATOM 1430 C CA . GLU A 1 183 ? 4.821 -13.614 -14.252 1.00 90.19 183 GLU A CA 1
ATOM 1431 C C . GLU A 1 183 ? 5.833 -14.457 -15.038 1.00 90.19 183 GLU A C 1
ATOM 1433 O O . GLU A 1 183 ? 6.037 -15.633 -14.739 1.00 90.19 183 GLU A O 1
ATOM 1438 N N . LYS A 1 184 ? 6.585 -13.839 -15.959 1.00 92.69 184 LYS A N 1
ATOM 1439 C CA . LYS A 1 184 ? 7.631 -14.516 -16.753 1.00 92.69 184 LYS A CA 1
ATOM 1440 C C . LYS A 1 184 ? 8.758 -15.114 -15.910 1.00 92.69 184 LYS A C 1
ATOM 1442 O O . LYS A 1 184 ? 9.463 -16.004 -16.385 1.00 92.69 184 LYS A O 1
ATOM 1447 N N . VAL A 1 185 ? 8.945 -14.631 -14.682 1.00 93.50 185 VAL A N 1
ATOM 1448 C CA . VAL A 1 185 ? 9.963 -15.120 -13.739 1.00 93.50 185 VAL A CA 1
ATOM 1449 C C . VAL A 1 185 ? 9.368 -15.886 -12.551 1.00 93.50 185 VAL A C 1
ATOM 1451 O O . VAL A 1 185 ? 10.118 -16.282 -11.662 1.00 93.50 185 VAL A O 1
ATOM 1454 N N . ASN A 1 186 ? 8.053 -16.151 -12.545 1.00 87.31 186 ASN A N 1
ATOM 1455 C CA . ASN A 1 186 ? 7.333 -16.893 -11.502 1.00 87.31 186 ASN A CA 1
ATOM 1456 C C . ASN A 1 186 ? 7.551 -16.355 -10.071 1.00 87.31 186 ASN A C 1
ATOM 1458 O O . ASN A 1 186 ? 7.638 -17.134 -9.121 1.00 87.31 186 ASN A O 1
ATOM 1462 N N . LEU A 1 187 ? 7.641 -15.030 -9.897 1.00 85.50 187 LEU A N 1
ATOM 1463 C CA . LEU A 1 187 ? 7.853 -14.406 -8.578 1.00 85.50 187 LEU A CA 1
ATOM 1464 C C . LEU A 1 187 ? 6.552 -14.003 -7.856 1.00 85.50 187 LEU A C 1
ATOM 1466 O O . LEU A 1 187 ? 6.611 -13.394 -6.790 1.00 85.50 187 LEU A O 1
ATOM 1470 N N . GLY A 1 188 ? 5.388 -14.380 -8.391 1.00 87.88 188 GLY A N 1
ATOM 1471 C CA . GLY A 1 188 ? 4.084 -14.141 -7.766 1.00 87.88 188 GLY A CA 1
ATOM 1472 C C . GLY A 1 188 ? 3.383 -12.889 -8.292 1.00 87.88 188 GLY A C 1
ATOM 1473 O O . GLY A 1 188 ? 3.446 -12.608 -9.482 1.00 87.88 188 GLY A O 1
ATOM 1474 N N . MET A 1 189 ? 2.678 -12.177 -7.410 1.00 86.44 189 MET A N 1
ATOM 1475 C CA . MET A 1 189 ? 1.870 -10.993 -7.738 1.00 86.44 189 MET A CA 1
ATOM 1476 C C . MET A 1 189 ? 2.440 -9.744 -7.066 1.00 86.44 189 MET A C 1
ATOM 1478 O O . MET A 1 189 ? 3.154 -9.833 -6.064 1.00 86.44 189 MET A O 1
ATOM 1482 N N . ILE A 1 190 ? 2.127 -8.572 -7.615 1.00 91.25 190 ILE A N 1
ATOM 1483 C CA . ILE A 1 190 ? 2.579 -7.295 -7.065 1.00 91.25 190 ILE A CA 1
ATOM 1484 C C . ILE A 1 190 ? 1.441 -6.675 -6.262 1.00 91.25 190 ILE A C 1
ATOM 1486 O O . ILE A 1 190 ? 0.481 -6.158 -6.821 1.00 91.25 190 ILE A O 1
ATOM 1490 N N . ASP A 1 191 ? 1.588 -6.648 -4.940 1.00 90.56 191 ASP A N 1
ATOM 1491 C CA . ASP A 1 191 ? 0.588 -6.018 -4.066 1.00 90.56 191 ASP A CA 1
ATOM 1492 C C . ASP A 1 191 ? 0.814 -4.511 -3.898 1.00 90.56 191 ASP A C 1
ATOM 1494 O O . ASP A 1 191 ? -0.076 -3.763 -3.490 1.00 90.56 191 ASP A O 1
ATOM 1498 N N . ARG A 1 192 ? 2.046 -4.046 -4.126 1.00 93.94 192 ARG A N 1
ATOM 1499 C CA . ARG A 1 192 ? 2.447 -2.664 -3.848 1.00 93.94 192 ARG A CA 1
ATOM 1500 C C . ARG A 1 192 ? 3.681 -2.247 -4.623 1.00 93.94 192 ARG A C 1
ATOM 1502 O O . ARG A 1 192 ? 4.600 -3.039 -4.815 1.00 93.94 192 ARG A O 1
ATOM 1509 N N . VAL A 1 193 ? 3.722 -0.969 -4.981 1.00 95.31 193 VAL A N 1
ATOM 1510 C CA . VAL A 1 193 ? 4.845 -0.340 -5.684 1.00 95.31 193 VAL A CA 1
ATOM 1511 C C . VAL A 1 193 ? 5.197 0.962 -4.982 1.00 95.31 193 VAL A C 1
ATOM 1513 O O . VAL A 1 193 ? 4.321 1.785 -4.723 1.00 95.31 193 VAL A O 1
ATOM 1516 N N . PHE A 1 194 ? 6.479 1.158 -4.677 1.00 95.75 194 PHE A N 1
ATOM 1517 C CA . PHE A 1 194 ? 6.996 2.397 -4.098 1.00 95.75 194 PHE A CA 1
ATOM 1518 C C . PHE A 1 194 ? 7.933 3.062 -5.099 1.00 95.75 194 PHE A C 1
ATOM 1520 O O . PHE A 1 194 ? 8.875 2.437 -5.583 1.00 95.75 194 PHE A O 1
ATOM 1527 N N . ILE A 1 195 ? 7.665 4.326 -5.406 1.00 94.00 195 ILE A N 1
ATOM 1528 C CA . ILE A 1 195 ? 8.395 5.097 -6.409 1.00 94.00 195 ILE A CA 1
ATOM 1529 C C . ILE A 1 195 ? 8.950 6.339 -5.725 1.00 94.00 195 ILE A C 1
ATOM 1531 O O . ILE A 1 195 ? 8.202 7.095 -5.108 1.00 94.00 195 ILE A O 1
ATOM 1535 N N . GLU A 1 196 ? 10.253 6.566 -5.843 1.00 93.06 196 GLU A N 1
ATOM 1536 C CA . GLU A 1 196 ? 10.914 7.770 -5.338 1.00 93.06 196 GLU A CA 1
ATOM 1537 C C . GLU A 1 196 ? 11.344 8.652 -6.516 1.00 93.06 196 GLU A C 1
ATOM 1539 O O . GLU A 1 196 ? 12.028 8.195 -7.431 1.00 93.06 196 GLU A O 1
ATOM 1544 N N . ILE A 1 197 ? 10.928 9.920 -6.508 1.00 89.56 197 ILE A N 1
ATOM 1545 C CA . ILE A 1 197 ? 11.181 10.896 -7.574 1.00 89.56 197 ILE A CA 1
ATOM 1546 C C . ILE A 1 197 ? 11.664 12.196 -6.931 1.00 89.56 197 ILE A C 1
ATOM 1548 O O . ILE A 1 197 ? 10.880 13.078 -6.573 1.00 89.56 197 ILE A O 1
ATOM 1552 N N . GLY A 1 198 ? 12.981 12.327 -6.767 1.00 90.81 198 GLY A N 1
ATOM 1553 C CA . GLY A 1 198 ? 13.565 13.475 -6.075 1.00 90.81 198 GLY A CA 1
ATOM 1554 C C . GLY A 1 198 ? 12.998 13.603 -4.659 1.00 90.81 198 GLY A C 1
ATOM 1555 O O . GLY A 1 198 ? 13.214 12.724 -3.836 1.00 90.81 198 GLY A O 1
ATOM 1556 N N . LYS A 1 199 ? 12.251 14.683 -4.395 1.00 89.81 199 LYS A N 1
ATOM 1557 C CA . LYS A 1 199 ? 11.622 14.960 -3.089 1.00 89.81 199 LYS A CA 1
ATOM 1558 C C . LYS A 1 199 ? 10.196 14.427 -2.942 1.00 89.81 199 LYS A C 1
ATOM 1560 O O . LYS A 1 199 ? 9.548 14.696 -1.932 1.00 89.81 199 LYS A O 1
ATOM 1565 N N . VAL A 1 200 ? 9.689 13.727 -3.952 1.00 91.88 200 VAL A N 1
ATOM 1566 C CA . VAL A 1 200 ? 8.337 13.166 -3.974 1.00 91.88 200 VAL A CA 1
ATOM 1567 C C . VAL A 1 200 ? 8.429 11.650 -3.903 1.00 91.88 200 VAL A C 1
ATOM 1569 O O . VAL A 1 200 ? 9.318 11.037 -4.494 1.00 91.88 200 VAL A O 1
ATOM 1572 N N . ARG A 1 201 ? 7.489 11.037 -3.195 1.00 95.12 201 ARG A N 1
ATOM 1573 C CA . ARG A 1 201 ? 7.276 9.595 -3.182 1.00 95.12 201 ARG A CA 1
ATOM 1574 C C . ARG A 1 201 ? 5.856 9.279 -3.618 1.00 95.12 201 ARG A C 1
ATOM 1576 O O . ARG A 1 201 ? 4.923 10.005 -3.279 1.00 95.12 201 ARG A O 1
ATOM 1583 N N . ILE A 1 202 ? 5.704 8.190 -4.358 1.00 95.94 202 ILE A N 1
ATOM 1584 C CA . ILE A 1 202 ? 4.414 7.641 -4.765 1.00 95.94 202 ILE A CA 1
ATOM 1585 C C . ILE A 1 202 ? 4.321 6.231 -4.201 1.00 95.94 202 ILE A C 1
ATOM 1587 O O . ILE A 1 202 ? 5.207 5.404 -4.422 1.00 95.94 202 ILE A O 1
ATOM 1591 N N . TYR A 1 203 ? 3.244 5.962 -3.477 1.00 97.25 203 TYR A N 1
ATOM 1592 C CA . TYR A 1 203 ? 2.937 4.645 -2.946 1.00 97.25 203 TYR A CA 1
ATOM 1593 C C . TYR A 1 203 ? 1.679 4.125 -3.620 1.00 97.25 203 TYR A C 1
ATOM 1595 O O . TYR A 1 203 ? 0.628 4.759 -3.535 1.00 97.25 203 TYR A O 1
ATOM 1603 N N . LEU A 1 204 ? 1.799 2.979 -4.279 1.00 97.25 204 LEU A N 1
ATOM 1604 C CA . LEU A 1 204 ? 0.693 2.284 -4.914 1.00 97.25 204 LEU A CA 1
ATOM 1605 C C . LEU A 1 204 ? 0.388 1.005 -4.146 1.00 97.25 204 LEU A C 1
ATOM 1607 O O . LEU A 1 204 ? 1.305 0.261 -3.796 1.00 97.25 204 LEU A O 1
ATOM 1611 N N . PHE A 1 205 ? -0.892 0.744 -3.916 1.00 95.75 205 PHE A N 1
ATOM 1612 C CA . PHE A 1 205 ? -1.388 -0.443 -3.228 1.00 95.75 205 PHE A CA 1
ATOM 1613 C C . PHE A 1 205 ? -2.501 -1.070 -4.052 1.00 95.75 205 PHE A C 1
ATOM 1615 O O . PHE A 1 205 ? -3.490 -0.397 -4.329 1.00 95.75 205 PHE A O 1
ATOM 1622 N N . LYS A 1 206 ? -2.350 -2.340 -4.420 1.00 93.69 206 LYS A N 1
ATOM 1623 C CA . LYS A 1 206 ? -3.345 -3.116 -5.159 1.00 93.69 206 LYS A CA 1
ATOM 1624 C C . LYS A 1 206 ? -4.094 -4.039 -4.200 1.00 93.69 206 LYS A C 1
ATOM 1626 O O . LYS A 1 206 ? -3.495 -4.628 -3.301 1.00 93.69 206 LYS A O 1
ATOM 1631 N N . GLY A 1 207 ? -5.408 -4.157 -4.366 1.00 90.25 207 GLY A N 1
ATOM 1632 C CA . GLY A 1 207 ? -6.223 -5.090 -3.592 1.00 90.25 207 GLY A CA 1
ATOM 1633 C C . GLY A 1 207 ? -7.714 -4.978 -3.891 1.00 90.25 207 GLY A C 1
ATOM 1634 O O . GLY A 1 207 ? -8.235 -3.884 -4.084 1.00 90.25 207 GLY A O 1
ATOM 1635 N N . ASN A 1 208 ? -8.405 -6.123 -3.883 1.00 86.38 208 ASN A N 1
ATOM 1636 C CA . ASN A 1 208 ? -9.846 -6.238 -4.153 1.00 86.38 208 ASN A CA 1
ATOM 1637 C C . ASN A 1 208 ? -10.276 -5.626 -5.506 1.00 86.38 208 ASN A C 1
ATOM 1639 O O . ASN A 1 208 ? -11.327 -5.010 -5.587 1.00 86.38 208 ASN A O 1
ATOM 1643 N N . GLY A 1 209 ? -9.457 -5.740 -6.559 1.00 88.19 209 GLY A N 1
ATOM 1644 C CA . GLY A 1 209 ? -9.769 -5.153 -7.873 1.00 88.19 209 GLY A CA 1
ATOM 1645 C C . GLY A 1 209 ? -9.535 -3.641 -7.975 1.00 88.19 209 GLY A C 1
ATOM 1646 O O . GLY A 1 209 ? -9.904 -3.026 -8.977 1.00 88.19 209 GLY A O 1
ATOM 1647 N N . TYR A 1 210 ? -8.919 -3.036 -6.956 1.00 92.69 210 TYR A N 1
ATOM 1648 C CA . TYR A 1 210 ? -8.654 -1.603 -6.886 1.00 92.69 210 TYR A CA 1
ATOM 1649 C C . TYR A 1 210 ? -7.173 -1.307 -6.682 1.00 92.69 210 TYR A C 1
ATOM 1651 O O . TYR A 1 210 ? -6.428 -2.094 -6.092 1.00 92.69 210 TYR A O 1
ATOM 1659 N N . ILE A 1 211 ? -6.766 -0.120 -7.121 1.00 95.38 211 ILE A N 1
ATOM 1660 C CA . ILE A 1 211 ? -5.451 0.455 -6.869 1.00 95.38 211 ILE A CA 1
ATOM 1661 C C . ILE A 1 211 ? -5.639 1.773 -6.117 1.00 95.38 211 ILE A C 1
ATOM 1663 O O . ILE A 1 211 ? -6.383 2.658 -6.537 1.00 95.38 211 ILE A O 1
ATOM 1667 N N . ILE A 1 212 ? -4.929 1.919 -5.004 1.00 96.81 212 ILE A N 1
ATOM 1668 C CA . ILE A 1 212 ? -4.823 3.169 -4.255 1.00 96.81 212 ILE A CA 1
ATOM 1669 C C . ILE A 1 212 ? -3.459 3.773 -4.542 1.00 96.81 212 ILE A C 1
ATOM 1671 O O . ILE A 1 212 ? -2.437 3.141 -4.275 1.00 96.81 212 ILE A O 1
ATOM 1675 N N . GLY A 1 213 ? -3.440 5.008 -5.030 1.00 97.00 213 GLY A N 1
ATOM 1676 C CA . GLY A 1 213 ? -2.233 5.810 -5.164 1.00 97.00 213 GLY A CA 1
ATOM 1677 C C . GLY A 1 213 ? -2.171 6.908 -4.111 1.00 97.00 213 GLY A C 1
ATOM 1678 O O . GLY A 1 213 ? -3.169 7.577 -3.850 1.00 97.00 213 GLY A O 1
ATOM 1679 N N . ILE A 1 214 ? -1.002 7.103 -3.503 1.00 97.31 214 ILE A N 1
ATOM 1680 C CA . ILE A 1 214 ? -0.759 8.145 -2.500 1.00 97.31 214 ILE A CA 1
ATOM 1681 C C . ILE A 1 214 ? 0.539 8.871 -2.842 1.00 97.31 214 ILE A C 1
ATOM 1683 O O . ILE A 1 214 ? 1.594 8.249 -2.957 1.00 97.31 214 ILE A O 1
ATOM 1687 N N . PHE A 1 215 ? 0.458 10.191 -2.961 1.00 95.75 215 PHE A N 1
ATOM 1688 C CA . PHE A 1 215 ? 1.579 11.078 -3.245 1.00 95.75 215 PHE A CA 1
ATOM 1689 C C . PHE A 1 215 ? 2.040 11.752 -1.967 1.00 95.75 215 PHE A C 1
ATOM 1691 O O . PHE A 1 215 ? 1.225 12.313 -1.235 1.00 95.75 215 PHE A O 1
ATOM 1698 N N . THR A 1 216 ? 3.340 11.747 -1.702 1.00 95.56 216 THR A N 1
ATOM 1699 C CA . THR A 1 216 ? 3.896 12.375 -0.505 1.00 95.56 216 THR A CA 1
ATOM 1700 C C . THR A 1 216 ? 5.187 13.114 -0.798 1.00 95.56 216 THR A C 1
ATOM 1702 O O . THR A 1 216 ? 5.900 12.812 -1.749 1.00 95.56 216 THR A O 1
ATOM 1705 N N . GLU A 1 217 ? 5.542 14.038 0.078 1.00 94.19 217 GLU A N 1
ATOM 1706 C CA . GLU A 1 217 ? 6.912 14.509 0.221 1.00 94.19 217 GLU A CA 1
ATOM 1707 C C . GLU A 1 217 ? 7.812 13.399 0.802 1.00 94.19 217 GLU A C 1
ATOM 1709 O O . GLU A 1 217 ? 7.347 12.450 1.445 1.00 94.19 217 GLU A O 1
ATOM 1714 N N . GLU A 1 218 ? 9.127 13.528 0.621 1.00 90.25 218 GLU A N 1
ATOM 1715 C CA . GLU A 1 218 ? 10.141 12.588 1.125 1.00 90.25 218 GLU A CA 1
ATOM 1716 C C . GLU A 1 218 ? 10.192 12.486 2.661 1.00 90.25 218 GLU A C 1
ATOM 1718 O O . GLU A 1 218 ? 10.708 11.512 3.215 1.00 90.25 218 GLU A O 1
ATOM 1723 N N . ILE A 1 219 ? 9.644 13.475 3.369 1.00 88.44 219 ILE A N 1
ATOM 1724 C CA . ILE A 1 219 ? 9.658 13.540 4.835 1.00 88.44 219 ILE A CA 1
ATOM 1725 C C . ILE A 1 219 ? 8.591 12.655 5.493 1.00 88.44 219 ILE A C 1
ATOM 1727 O O . ILE A 1 219 ? 8.659 12.396 6.697 1.00 88.44 219 ILE A O 1
ATOM 1731 N N . VAL A 1 220 ? 7.598 12.191 4.729 1.00 91.31 220 VAL A N 1
ATOM 1732 C CA . VAL A 1 220 ? 6.452 11.466 5.284 1.00 91.31 220 VAL A CA 1
ATOM 1733 C C . VAL A 1 220 ? 6.852 10.058 5.717 1.00 91.31 220 VAL A C 1
ATOM 1735 O O . VAL A 1 220 ? 7.481 9.301 4.973 1.00 91.31 220 VAL A O 1
ATOM 1738 N N . LYS A 1 221 ? 6.453 9.682 6.939 1.00 90.12 221 LYS A N 1
ATOM 1739 C CA . LYS A 1 221 ? 6.710 8.350 7.500 1.00 90.12 221 LYS A CA 1
ATOM 1740 C C . LYS A 1 221 ? 5.905 7.289 6.742 1.00 90.12 221 LYS A C 1
ATOM 1742 O O . LYS A 1 221 ? 4.697 7.168 6.941 1.00 90.12 221 LYS A O 1
ATOM 1747 N N . ILE A 1 222 ? 6.587 6.458 5.952 1.00 90.00 222 ILE A N 1
ATOM 1748 C CA . ILE A 1 222 ? 5.969 5.385 5.152 1.00 90.00 222 ILE A CA 1
ATOM 1749 C C . ILE A 1 222 ? 5.091 4.430 5.977 1.00 90.00 222 ILE A C 1
ATOM 1751 O O . ILE A 1 222 ? 4.035 4.016 5.513 1.00 90.00 222 ILE A O 1
ATOM 1755 N N . GLY A 1 223 ? 5.469 4.128 7.226 1.00 90.94 223 GLY A N 1
ATOM 1756 C CA . GLY A 1 223 ? 4.682 3.259 8.111 1.00 90.94 223 GLY A CA 1
ATOM 1757 C C . GLY A 1 223 ? 3.253 3.763 8.346 1.00 90.94 223 GLY A C 1
ATOM 1758 O O . GLY A 1 223 ? 2.316 2.968 8.368 1.00 90.94 223 GLY A O 1
ATOM 1759 N N . LEU A 1 224 ? 3.071 5.083 8.447 1.00 90.25 224 LEU A N 1
ATOM 1760 C CA . LEU A 1 224 ? 1.749 5.686 8.614 1.00 90.25 224 LEU A CA 1
ATOM 1761 C C . LEU A 1 224 ? 0.912 5.563 7.335 1.00 90.25 224 LEU A C 1
ATOM 1763 O O . LEU A 1 224 ? -0.268 5.220 7.407 1.00 90.25 224 LEU A O 1
ATOM 1767 N N . ILE A 1 225 ? 1.540 5.776 6.175 1.00 94.00 225 ILE A N 1
ATOM 1768 C CA . ILE A 1 225 ? 0.907 5.588 4.864 1.00 94.00 225 ILE A CA 1
ATOM 1769 C C . ILE A 1 225 ? 0.452 4.139 4.689 1.00 94.00 225 ILE A C 1
ATOM 1771 O O . ILE A 1 225 ? -0.689 3.903 4.309 1.00 94.00 225 ILE A O 1
ATOM 1775 N N . LEU A 1 226 ? 1.303 3.172 5.042 1.00 91.81 226 LEU A N 1
ATOM 1776 C CA . LEU A 1 226 ? 0.993 1.744 4.945 1.00 91.81 226 LEU A CA 1
ATOM 1777 C C . LEU A 1 226 ? -0.248 1.359 5.754 1.00 91.81 226 LEU A C 1
ATOM 1779 O O . LEU A 1 226 ? -1.124 0.658 5.248 1.00 91.81 226 LEU A O 1
ATOM 1783 N N . ILE A 1 227 ? -0.343 1.828 6.999 1.00 90.81 227 ILE A N 1
ATOM 1784 C CA . ILE A 1 227 ? -1.497 1.537 7.859 1.00 90.81 227 ILE A CA 1
ATOM 1785 C C . ILE A 1 227 ? -2.769 2.147 7.285 1.00 90.81 227 ILE A C 1
ATOM 1787 O O . ILE A 1 227 ? -3.799 1.476 7.228 1.00 90.81 227 ILE A O 1
ATOM 1791 N N . LYS A 1 228 ? -2.700 3.400 6.833 1.00 90.62 228 LYS A N 1
ATOM 1792 C CA . LYS A 1 228 ? -3.866 4.101 6.296 1.00 90.62 228 LYS A CA 1
ATOM 1793 C C . LYS A 1 228 ? -4.334 3.511 4.971 1.00 90.62 228 LYS A C 1
ATOM 1795 O O . LYS A 1 228 ? -5.529 3.296 4.804 1.00 90.62 228 LYS A O 1
ATOM 1800 N N . ALA A 1 229 ? -3.412 3.140 4.087 1.00 90.88 229 ALA A N 1
ATOM 1801 C CA . ALA A 1 229 ? -3.735 2.436 2.851 1.00 90.88 229 ALA A CA 1
ATOM 1802 C C . ALA A 1 229 ? -4.390 1.071 3.122 1.00 90.88 229 ALA A C 1
ATOM 1804 O O . ALA A 1 229 ? -5.395 0.736 2.502 1.00 90.88 229 ALA A O 1
ATOM 1805 N N . LYS A 1 230 ? -3.884 0.302 4.097 1.00 88.38 230 LYS A N 1
ATOM 1806 C CA . LYS A 1 230 ? -4.477 -0.988 4.488 1.00 88.38 230 LYS A CA 1
ATOM 1807 C C . LYS A 1 230 ? -5.891 -0.827 5.055 1.00 88.38 230 LYS A C 1
ATOM 1809 O O . LYS A 1 230 ? -6.778 -1.610 4.721 1.00 88.38 230 LYS A O 1
ATOM 1814 N N . GLN A 1 231 ? -6.106 0.183 5.900 1.00 88.38 231 GLN A N 1
ATOM 1815 C CA . GLN A 1 231 ? -7.437 0.535 6.404 1.00 88.38 231 GLN A CA 1
ATOM 1816 C C . GLN A 1 231 ? -8.375 0.904 5.250 1.00 88.38 231 GLN A C 1
ATOM 1818 O O . GLN A 1 231 ? -9.491 0.396 5.186 1.00 88.38 231 GLN A O 1
ATOM 1823 N N . LEU A 1 232 ? -7.895 1.710 4.301 1.00 88.81 232 LEU A N 1
ATOM 1824 C CA . LEU A 1 232 ? -8.674 2.117 3.140 1.00 88.81 232 LEU A CA 1
ATOM 1825 C C . LEU A 1 232 ? -9.048 0.929 2.240 1.00 88.81 232 LEU A C 1
ATOM 1827 O O . LEU A 1 232 ? -10.221 0.788 1.917 1.00 88.81 232 LEU A O 1
ATOM 1831 N N . LEU A 1 233 ? -8.116 0.027 1.908 1.00 86.25 233 LEU A N 1
ATOM 1832 C CA . LEU A 1 233 ? -8.422 -1.183 1.124 1.00 86.25 233 LEU A CA 1
ATOM 1833 C C . LEU A 1 233 ? -9.504 -2.046 1.782 1.00 86.25 233 LEU A C 1
ATOM 1835 O O . LEU A 1 233 ? -10.367 -2.595 1.096 1.00 86.25 233 LEU A O 1
ATOM 1839 N N . LYS A 1 234 ? -9.473 -2.162 3.115 1.00 84.94 234 LYS A N 1
ATOM 1840 C CA . LYS A 1 234 ? -10.491 -2.898 3.872 1.00 84.94 234 LYS A CA 1
ATOM 1841 C C . LYS A 1 234 ? -11.856 -2.208 3.807 1.00 84.94 234 LYS A C 1
ATOM 1843 O O . LYS A 1 234 ? -12.859 -2.894 3.644 1.00 84.94 234 LYS A O 1
ATOM 1848 N N . ASN A 1 235 ? -11.889 -0.881 3.916 1.00 82.69 235 ASN A N 1
ATOM 1849 C CA . ASN A 1 235 ? -13.128 -0.105 3.848 1.00 82.69 235 ASN A CA 1
ATOM 1850 C C . ASN A 1 235 ? -13.733 -0.137 2.440 1.00 82.69 235 ASN A C 1
ATOM 1852 O O . ASN A 1 235 ? -14.931 -0.345 2.305 1.00 82.69 235 ASN A O 1
ATOM 1856 N N . ILE A 1 236 ? -12.906 0.006 1.399 1.00 81.81 236 ILE A N 1
ATOM 1857 C CA . ILE A 1 236 ? -13.334 -0.077 -0.003 1.00 81.81 236 ILE A CA 1
ATOM 1858 C C . ILE A 1 236 ? -14.042 -1.406 -0.259 1.00 81.81 236 ILE A C 1
ATOM 1860 O O . ILE A 1 236 ? -15.148 -1.410 -0.789 1.00 81.81 236 ILE A O 1
ATOM 1864 N N . LYS A 1 237 ? -13.455 -2.516 0.205 1.00 77.19 237 LYS A N 1
ATOM 1865 C CA . LYS A 1 237 ? -14.069 -3.841 0.091 1.00 77.19 237 LYS A CA 1
ATOM 1866 C C . LYS A 1 237 ? -15.470 -3.902 0.702 1.00 77.19 237 LYS A C 1
ATOM 1868 O O . LYS A 1 237 ? -16.352 -4.519 0.143 1.00 77.19 237 LYS A O 1
ATOM 1873 N N . GLN A 1 238 ? -15.675 -3.274 1.857 1.00 76.12 238 GLN A N 1
ATOM 1874 C CA . GLN A 1 238 ? -16.968 -3.301 2.552 1.00 76.12 238 GLN A CA 1
ATOM 1875 C C . GLN A 1 238 ? -18.036 -2.419 1.902 1.00 76.12 238 GLN A C 1
ATOM 1877 O O . GLN A 1 238 ? -19.217 -2.593 2.184 1.00 76.12 238 GLN A O 1
ATOM 1882 N N . VAL A 1 239 ? -17.616 -1.416 1.132 1.00 76.75 239 VAL A N 1
ATOM 1883 C CA . VAL A 1 239 ? -18.501 -0.384 0.580 1.00 76.75 239 VAL A CA 1
ATOM 1884 C C . VAL A 1 239 ? -18.826 -0.648 -0.893 1.00 76.75 239 VAL A C 1
ATOM 1886 O O . VAL A 1 239 ? -19.885 -0.230 -1.358 1.00 76.75 239 VAL A O 1
ATOM 1889 N N . LEU A 1 240 ? -17.925 -1.309 -1.627 1.00 73.19 240 LEU A N 1
ATOM 1890 C CA . LEU A 1 240 ? -18.055 -1.558 -3.066 1.00 73.19 240 LEU A CA 1
ATOM 1891 C C . LEU A 1 240 ? -18.383 -3.018 -3.437 1.00 73.19 240 LEU A C 1
ATOM 1893 O O . LEU A 1 240 ? -18.710 -3.257 -4.599 1.00 73.19 240 LEU A O 1
ATOM 1897 N N . GLU A 1 241 ? -18.333 -3.962 -2.489 1.00 66.38 241 GLU A N 1
ATOM 1898 C CA . GLU A 1 241 ? -18.745 -5.374 -2.653 1.00 66.38 241 GLU A CA 1
ATOM 1899 C C . GLU A 1 241 ? -19.914 -5.727 -1.721 1.00 66.38 241 GLU A C 1
ATOM 1901 O O . GLU A 1 241 ? -20.810 -6.481 -2.167 1.00 66.38 241 GLU A O 1
#

Foldseek 3Di:
DQDDPVLLVLLLVVLVVCVVVVVLVVSLVSLVVSCVRVVPPPSSLLSNLLSCVSVVVPPVNVVSLVVCCVVPVPDPSSVCSNVDDDDPDPDDDDDDDDDDDDDDDDDDDDDDDDDPDQDDPVRLVVLLVVLQVVQCPQPFWQWKFKAFLCLHTPDIDGPPVDDSSVVSNVLSVVQVVVQVVCVVVVVDHDQWDWDDDPQKIWIWGDDPRMIMIIIGGNPGDVSVVVVSVVVSRVVCVSNVD

Sequence (241 aa):
MRVDRDSISLLVSLAEDFYNNNSFIESINYCNMILSQVPDLKDAEILLLKNYKKLNDSNSFNALSEKLLKIYPNDKTVLTAIKGENEEKIEVKTPEPVKPILQQTQQTVKQDIGSSAILSVNETENLLDSALEEINRINGVLGSIIIDEAGLIIRSKVIENLDPDITAALFSTIFYVSEDSIEKVNLGMIDRVFIEIGKVRIYLFKGNGYIIGIFTEEIVKIGLILIKAKQLLKNIKQVLE

pLDDT: mean 80.11, std 21.14, range [23.31, 97.31]